Protein 6AVX (pdb70)

InterPro domains:
  IPR003140 Phospholipase/carboxylesterase/thioesterase [PF02230] (3-207)
  IPR029058 Alpha/Beta hydrolase fold [G3DSA:3.40.50.1820] (2-211)
  IPR029058 Alpha/Beta hydrolase fold [SSF53474] (5-211)
  IPR050565 Acyl-protein thioesterase 1-2/Carboxylesterase-like [PTHR10655] (2-213)

Foldseek 3Di:
DEEEEEEAWQDAQVVCVCLVVLLPDPVCPPYHYDRGWADFFQEQQVVGHTGTAQFHDNHWQAAVVGDADPVRLVVSLVVVQVVLVVVVVVPDDQLLYEYEYAASSLLSQVVNLQQHQAAHVAYERELYAPRDDLVCLVRRHPHSQAHEYEYEYECAERRHHPNRSVVVVVSNVVSNHHYHYHYDYPDYRDDDSVNSVVVSVSSVVSVD

B-factor: mean 14.7, std 10.42, range [4.64, 71.21]

Radius of gyration: 15.59 Å; Cα contacts (8 Å, |Δi|>4): 477; chains: 1; bounding box: 41×36×37 Å

GO terms:
  GO:0004623 A2-type glycerophospholipase activity (F, IDA)
  GO:0034338 short-chain carboxylesterase activity (F, IDA)
  GO:0006654 phosphatidic acid biosynthetic process (P, IDA)
  GO:0042742 defense response to bacterium (P, IMP)
  GO:0106435 carboxylesterase activity (F, IDA)
  GO:0010363 regulation of plant-type hypersensitive response (P, IMP)
  GO:0098542 defense response to other organism (P, IMP)

Solvent-accessible surface area: 9025 Å² total; per-residue (Å²): 38,10,0,0,1,0,1,7,56,41,52,28,1,87,66,18,74,81,21,60,75,44,13,145,22,97,99,4,89,117,16,59,44,73,12,24,44,0,80,126,49,82,0,73,29,52,148,37,48,93,43,67,0,12,7,34,3,30,88,82,52,3,94,86,77,21,60,58,50,69,89,28,0,63,122,6,6,152,74,0,29,56,34,0,74,100,33,27,84,120,65,28,80,32,66,48,0,0,0,1,0,32,12,1,0,0,0,0,0,0,0,0,0,0,26,6,80,88,14,0,0,0,0,0,0,0,0,0,13,23,0,7,83,57,83,14,18,93,111,11,35,139,79,0,67,137,0,31,2,0,0,0,0,0,50,86,5,204,97,3,41,38,66,5,0,84,36,0,62,90,24,1,163,116,1,50,9,105,30,63,47,68,39,19,117,53,30,24,57,55,47,18,87,142,0,5,77,65,0,13,51,15,0,68,132,55,58,200

Organism: Arabidopsis thaliana (NCBI:txid3702)

Secondary structure (DSSP, 8-state):
-EEEEE--TT--HHHHGGGGGG---TTTTT-EEE-----EEEEGGGTTEEEE-SS---SSSB-TT----HHHHHHHHHHHHHHHHHHHHTT--GGGEEEEEETHHHHHHHHHHHH-SS--SEEEEES----S-GGGGGGS-TGGGGS-EEEEEETT-TTBTHHHHHTHHHHHHHHT--EEEEEETT--SS--HHHHHHHHHHHHHHH-

Sequence (208 aa):
TFILWLHGLGDSGPANEPIQTQFKSSELSNASSWLFPSAPFNPVTCNNGAVMRSWFDVPELPLKVGSPIDESSSVLEAVKNVHAIIIDQEIAEGTNPENVFIICGLSQGGALTLASVLLYPKTLGGGAVLSGWVPFTSSIISQFPEEEAKKTPILWSHGTDDRMMVLFEAGQAALPFLKEAGVTCEFKAYPGLGHSISNKELKYIESWIKRRLK

Structure (mmCIF, N/CA/C/O backbone):
data_6AVX
#
_entry.id   6AVX
#
_cell.length_a   45.500
_cell.length_b   52.080
_cell.length_c   75.950
_cell.angle_alpha   90.000
_cell.angle_beta   90.000
_cell.angle_gamma   90.000
#
_symmetry.space_group_name_H-M   'P 21 21 21'
#
loop_
_entity.id
_entity.type
_entity.pdbx_description
1 polymer 'Carboxylesterase SOBER1'
2 water water
#
loop_
_atom_site.group_PDB
_atom_site.id
_atom_site.type_symbol
_atom_site.label_atom_id
_atom_site.label_alt_id
_atom_site.label_comp_id
_atom_site.label_asym_id
_atom_site.label_entity_id
_atom_site.label_seq_id
_atom_site.pdbx_PDB_ins_code
_atom_site.Cartn_x
_atom_site.Cartn_y
_atom_site.Cartn_z
_atom_site.occupancy
_atom_site.B_iso_or_equiv
_atom_site.auth_seq_id
_atom_site.auth_comp_id
_atom_site.auth_asym_id
_atom_site.auth_atom_id
_atom_site.pdbx_PDB_model_num
ATOM 1 N N . THR A 1 6 ? 11.886 -1.808 -1.260 1.00 17.29 4 THR A N 1
ATOM 2 C CA . THR A 1 6 ? 10.491 -1.578 -0.857 1.00 12.07 4 THR A CA 1
ATOM 3 C C . THR A 1 6 ? 9.964 -2.789 -0.096 1.00 9.83 4 THR A C 1
ATOM 4 O O . THR A 1 6 ? 10.199 -3.932 -0.491 1.00 10.54 4 THR A O 1
ATOM 14 N N . PHE A 1 7 ? 9.261 -2.555 1.006 1.00 7.33 5 PHE A N 1
ATOM 15 C CA . PHE A 1 7 ? 8.703 -3.609 1.839 1.00 6.57 5 PHE A CA 1
ATOM 16 C C . PHE A 1 7 ? 7.202 -3.392 1.911 1.00 6.96 5 PHE A C 1
ATOM 17 O O . PHE A 1 7 ? 6.750 -2.287 2.241 1.00 7.97 5 PHE A O 1
ATOM 34 N N . ILE A 1 8 ? 6.432 -4.428 1.608 1.00 5.86 6 ILE A N 1
ATOM 35 C CA . ILE A 1 8 ? 4.971 -4.364 1.613 1.00 6.29 6 ILE A CA 1
ATOM 36 C C . ILE A 1 8 ? 4.466 -5.455 2.542 1.00 6.48 6 ILE A C 1
ATOM 37 O O . ILE A 1 8 ? 4.660 -6.652 2.275 1.00 7.26 6 ILE A O 1
ATOM 53 N N . LEU A 1 9 ? 3.822 -5.042 3.628 1.00 6.11 7 LEU A N 1
ATOM 54 C CA . LEU A 1 9 ? 3.208 -5.937 4.590 1.00 5.70 7 LEU A CA 1
ATOM 55 C C . LEU A 1 9 ? 1.722 -5.992 4.275 1.00 5.68 7 LEU A C 1
ATOM 56 O O . LEU A 1 9 ? 1.065 -4.948 4.226 1.00 8.05 7 LEU A O 1
ATOM 72 N N . TRP A 1 10 ? 1.185 -7.186 4.051 1.00 5.35 8 TRP A N 1
ATOM 73 C CA . TRP A 1 10 ? -0.228 -7.379 3.749 1.00 5.65 8 TRP A CA 1
ATOM 74 C C . TRP A 1 10 ? -0.894 -8.139 4.880 1.00 5.69 8 TRP A C 1
ATOM 75 O O . TRP A 1 10 ? -0.439 -9.229 5.231 1.00 6.29 8 TRP A O 1
ATOM 96 N N . LEU A 1 11 ? -1.992 -7.603 5.409 1.00 5.16 9 LEU A N 1
ATOM 97 C CA . LEU A 1 11 ? -2.689 -8.154 6.565 1.00 4.78 9 LEU A CA 1
ATOM 98 C C . LEU A 1 11 ? -4.047 -8.690 6.131 1.00 5.11 9 LEU A C 1
ATOM 99 O O . LEU A 1 11 ? -4.913 -7.926 5.692 1.00 5.73 9 LEU A O 1
ATOM 115 N N . HIS A 1 12 ? -4.231 -10.005 6.267 1.00 5.45 10 HIS A N 1
ATOM 116 C CA . HIS A 1 12 ? -5.442 -10.687 5.842 1.00 5.43 10 HIS A CA 1
ATOM 117 C C . HIS A 1 12 ? -6.632 -10.323 6.734 1.00 5.21 10 HIS A C 1
ATOM 118 O O . HIS A 1 12 ? -6.499 -9.743 7.810 1.00 6.23 10 HIS A O 1
ATOM 132 N N . GLY A 1 13 ? -7.823 -10.721 6.277 1.00 5.82 11 GLY A N 1
ATOM 133 C CA . GLY A 1 13 ? -9.058 -10.513 7.008 1.00 7.26 11 GLY A CA 1
ATOM 134 C C . GLY A 1 13 ? -9.413 -11.653 7.953 1.00 7.03 11 GLY A C 1
ATOM 135 O O . GLY A 1 13 ? -8.712 -12.660 8.079 1.00 6.61 11 GLY A O 1
ATOM 139 N N . LEU A 1 14 ? -10.541 -11.479 8.630 1.00 6.96 12 LEU A N 1
ATOM 140 C CA . LEU A 1 14 ? -10.942 -12.395 9.684 1.00 6.74 12 LEU A CA 1
ATOM 141 C C . LEU A 1 14 ? -11.091 -13.814 9.156 1.00 5.95 12 LEU A C 1
ATOM 142 O O . LEU A 1 14 ? -11.810 -14.057 8.180 1.00 7.47 12 LEU A O 1
ATOM 158 N N . GLY A 1 15 ? -10.435 -14.759 9.822 1.00 5.78 13 GLY A N 1
ATOM 159 C CA . GLY A 1 15 ? -10.505 -16.169 9.505 1.00 6.87 13 GLY A CA 1
ATOM 160 C C . GLY A 1 15 ? -9.514 -16.637 8.466 1.00 6.52 13 GLY A C 1
ATOM 161 O O . GLY A 1 15 ? -9.316 -17.849 8.315 1.00 7.61 13 GLY A O 1
ATOM 165 N N . ASP A 1 16 ? -8.904 -15.719 7.734 1.00 6.13 14 ASP A N 1
ATOM 166 C CA . ASP A 1 16 ? -8.068 -16.043 6.583 1.00 6.82 14 ASP A CA 1
ATOM 167 C C . ASP A 1 16 ? -6.636 -16.280 7.069 1.00 6.48 14 ASP A C 1
ATOM 168 O O . ASP A 1 16 ? -6.382 -16.365 8.270 1.00 8.18 14 ASP A O 1
ATOM 177 N N . SER A 1 17 ? -5.668 -16.359 6.150 1.00 6.78 15 SER A N 1
ATOM 178 C CA . SER A 1 17 ? -4.272 -16.589 6.519 1.00 6.87 15 SER A CA 1
ATOM 179 C C . SER A 1 17 ? -3.368 -15.852 5.542 1.00 6.35 15 SER A C 1
ATOM 180 O O . SER A 1 17 ? -3.795 -15.412 4.467 1.00 7.30 15 SER A O 1
ATOM 188 N N . GLY A 1 18 ? -2.099 -15.737 5.913 1.00 6.24 16 GLY A N 1
ATOM 189 C CA . GLY A 1 18 ? -1.132 -15.094 5.053 1.00 6.49 16 GLY A CA 1
ATOM 190 C C . GLY A 1 18 ? -0.910 -15.852 3.758 1.00 6.09 16 GLY A C 1
ATOM 191 O O . GLY A 1 18 ? -0.993 -15.287 2.666 1.00 6.88 16 GLY A O 1
ATOM 195 N N . PRO A 1 19 ? -0.580 -17.143 3.852 1.00 6.54 17 PRO A N 1
ATOM 196 C CA . PRO A 1 19 ? -0.328 -17.910 2.621 1.00 7.42 17 PRO A CA 1
ATOM 197 C C . PRO A 1 19 ? -1.494 -17.899 1.664 1.00 6.65 17 PRO A C 1
ATOM 198 O O . PRO A 1 19 ? -1.288 -17.896 0.446 1.00 8.33 17 PRO A O 1
ATOM 209 N N . ALA A 1 20 ? -2.733 -17.843 2.167 1.00 7.42 18 ALA A N 1
ATOM 210 C CA . ALA A 1 20 ? -3.885 -17.799 1.275 1.00 8.33 18 ALA A CA 1
ATOM 211 C C . ALA A 1 20 ? -3.894 -16.537 0.436 1.00 8.59 18 ALA A C 1
ATOM 212 O O . ALA A 1 20 ? -4.456 -16.527 -0.662 1.00 10.36 18 ALA A O 1
ATOM 219 N N . ASN A 1 21 ? -3.282 -15.463 0.925 1.00 7.38 19 ASN A N 1
ATOM 220 C CA . ASN A 1 21 ? -3.303 -14.173 0.256 1.00 7.37 19 ASN A CA 1
ATOM 221 C C . ASN A 1 21 ? -2.031 -13.822 -0.488 1.00 7.47 19 ASN A C 1
ATOM 222 O O . ASN A 1 21 ? -2.031 -12.846 -1.244 1.00 8.15 19 ASN A O 1
ATOM 233 N N . GLU A 1 22 ? -0.962 -14.587 -0.304 1.00 7.73 20 GLU A N 1
ATOM 234 C CA . GLU A 1 22 ? 0.282 -14.290 -1.004 1.00 7.51 20 GLU A CA 1
ATOM 235 C C . GLU A 1 22 ? 0.102 -14.066 -2.497 1.00 8.69 20 GLU A C 1
ATOM 236 O O . GLU A 1 22 ? 0.805 -13.198 -3.041 1.00 8.20 20 GLU A O 1
ATOM 248 N N . PRO A 1 23 ? -0.783 -14.769 -3.214 1.00 8.13 21 PRO A N 1
ATOM 249 C CA . PRO A 1 23 ? -0.926 -14.498 -4.654 1.00 8.88 21 PRO A CA 1
ATOM 250 C C . PRO A 1 23 ? -1.370 -13.093 -4.996 1.00 8.97 21 PRO A C 1
ATOM 251 O O . PRO A 1 23 ? -1.251 -12.706 -6.166 1.00 9.82 21 PRO A O 1
ATOM 262 N N . ILE A 1 24 ? -1.864 -12.309 -4.040 1.00 8.56 22 ILE A N 1
ATOM 263 C CA . ILE A 1 24 ? -2.165 -10.909 -4.326 1.00 9.06 22 ILE A CA 1
ATOM 264 C C . ILE A 1 24 ? -0.972 -10.230 -4.976 1.00 8.12 22 ILE A C 1
ATOM 265 O O . ILE A 1 24 ? -1.131 -9.381 -5.859 1.00 9.10 22 ILE A O 1
ATOM 281 N N . GLN A 1 25 ? 0.241 -10.582 -4.551 1.00 8.31 23 GLN A N 1
ATOM 282 C CA . GLN A 1 25 ? 1.426 -9.905 -5.069 1.00 9.77 23 GLN A CA 1
ATOM 283 C C . GLN A 1 25 ? 1.581 -10.098 -6.568 1.00 11.29 23 GLN A C 1
ATOM 284 O O . GLN A 1 25 ? 2.210 -9.259 -7.233 1.00 11.09 23 GLN A O 1
ATOM 298 N N . THR A 1 26 ? 1.033 -11.187 -7.118 1.00 9.74 24 THR A N 1
ATOM 299 C CA . THR A 1 26 ? 1.141 -11.454 -8.548 1.00 13.51 24 THR A CA 1
ATOM 300 C C . THR A 1 26 ? 0.279 -10.525 -9.379 1.00 12.29 24 THR A C 1
ATOM 301 O O . THR A 1 26 ? 0.434 -10.504 -10.600 1.00 13.39 24 THR A O 1
ATOM 312 N N . GLN A 1 27 ? -0.633 -9.768 -8.767 1.00 10.81 25 GLN A N 1
ATOM 313 C CA . GLN A 1 27 ? -1.372 -8.741 -9.490 1.00 11.75 25 GLN A CA 1
ATOM 314 C C . GLN A 1 27 ? -0.602 -7.432 -9.587 1.00 10.10 25 GLN A C 1
ATOM 315 O O . GLN A 1 27 ? -1.029 -6.525 -10.309 1.00 11.46 25 GLN A O 1
ATOM 329 N N . PHE A 1 28 ? 0.516 -7.315 -8.879 1.00 8.58 26 PHE A N 1
ATOM 330 C CA . PHE A 1 28 ? 1.369 -6.132 -8.922 1.00 8.88 26 PHE A CA 1
ATOM 331 C C . PHE A 1 28 ? 2.498 -6.482 -9.883 1.00 9.04 26 PHE A C 1
ATOM 332 O O . PHE A 1 28 ? 3.572 -6.948 -9.492 1.00 11.19 26 PHE A O 1
ATOM 349 N N . LYS A 1 29 ? 2.221 -6.288 -11.172 1.00 8.63 27 LYS A N 1
ATOM 350 C CA . LYS A 1 29 ? 3.057 -6.789 -12.259 1.00 8.95 27 LYS A CA 1
ATOM 351 C C . LYS A 1 29 ? 4.030 -5.757 -12.810 1.00 10.35 27 LYS A C 1
ATOM 352 O O . LYS A 1 29 ? 4.779 -6.072 -13.742 1.00 12.67 27 LYS A O 1
ATOM 371 N N . SER A 1 30 ? 4.061 -4.552 -12.263 1.00 8.89 28 SER A N 1
ATOM 372 C CA . SER A 1 30 ? 4.901 -3.504 -12.822 1.00 9.62 28 SER A CA 1
ATOM 373 C C . SER A 1 30 ? 6.382 -3.773 -12.586 1.00 10.13 28 SER A C 1
ATOM 374 O O . SER A 1 30 ? 6.781 -4.429 -11.624 1.00 10.01 28 SER A O 1
ATOM 382 N N . SER A 1 31 ? 7.212 -3.216 -13.468 1.00 8.87 29 SER A N 1
ATOM 383 C CA . SER A 1 31 ? 8.651 -3.218 -13.223 1.00 9.84 29 SER A CA 1
ATOM 384 C C . SER A 1 31 ? 8.986 -2.550 -11.898 1.00 9.95 29 SER A C 1
ATOM 385 O O . SER A 1 31 ? 9.858 -3.015 -11.158 1.00 10.16 29 SER A O 1
ATOM 393 N N . GLU A 1 32 ? 8.289 -1.460 -11.573 1.00 9.70 30 GLU A N 1
ATOM 394 C CA . GLU A 1 32 ? 8.622 -0.665 -10.400 1.00 11.64 30 GLU A CA 1
ATOM 395 C C . GLU A 1 32 ? 8.428 -1.435 -9.108 1.00 12.09 30 GLU A C 1
ATOM 396 O O . GLU A 1 32 ? 9.145 -1.193 -8.134 1.00 17.03 30 GLU A O 1
ATOM 408 N N . LEU A 1 33 ? 7.455 -2.328 -9.049 1.00 9.99 31 LEU A N 1
ATOM 409 C CA . LEU A 1 33 ? 7.234 -3.100 -7.839 1.00 11.79 31 LEU A CA 1
ATOM 410 C C . LEU A 1 33 ? 7.854 -4.486 -7.904 1.00 9.99 31 LEU A C 1
ATOM 411 O O . LEU A 1 33 ? 7.712 -5.267 -6.960 1.00 9.78 31 LEU A O 1
ATOM 427 N N . SER A 1 34 ? 8.593 -4.795 -8.974 1.00 8.73 32 SER A N 1
ATOM 428 C CA . SER A 1 34 ? 9.053 -6.168 -9.172 1.00 8.64 32 SER A CA 1
ATOM 429 C C . SER A 1 34 ? 10.023 -6.619 -8.088 1.00 8.31 32 SER A C 1
ATOM 430 O O . SER A 1 34 ? 10.092 -7.813 -7.783 1.00 9.78 32 SER A O 1
ATOM 438 N N . ASN A 1 35 ? 10.795 -5.707 -7.523 1.00 7.87 33 ASN A N 1
ATOM 439 C CA . ASN A 1 35 ? 11.780 -6.057 -6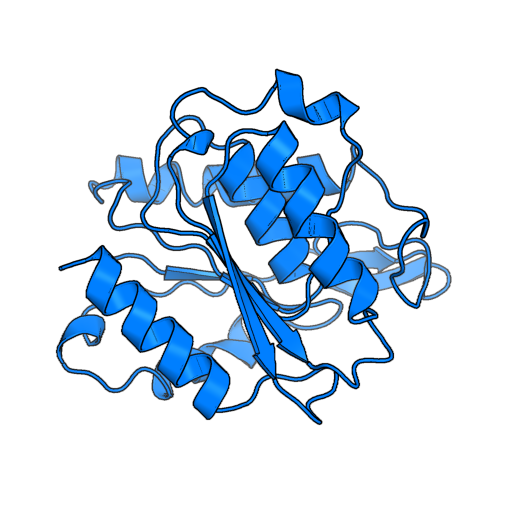.516 1.00 8.99 33 ASN A CA 1
ATOM 440 C C . ASN A 1 35 ? 11.240 -5.926 -5.100 1.00 8.49 33 ASN A C 1
ATOM 441 O O . ASN A 1 35 ? 11.986 -6.140 -4.143 1.00 10.65 33 ASN A O 1
ATOM 452 N N . ALA A 1 36 ? 9.954 -5.632 -4.939 1.00 8.55 34 ALA A N 1
ATOM 453 C CA . ALA A 1 36 ? 9.416 -5.421 -3.604 1.00 7.93 34 ALA A CA 1
ATOM 454 C C . ALA A 1 36 ? 9.517 -6.692 -2.783 1.00 9.04 34 ALA A C 1
ATOM 455 O O . ALA A 1 36 ? 9.333 -7.807 -3.291 1.00 9.95 34 ALA A O 1
ATOM 462 N N . SER A 1 37 ? 9.805 -6.514 -1.504 1.00 8.15 35 SER A N 1
ATOM 463 C CA A SER A 1 37 ? 9.794 -7.595 -0.533 0.49 8.43 35 SER A CA 1
ATOM 464 C CA B SER A 1 37 ? 9.791 -7.597 -0.532 0.51 8.44 35 SER A CA 1
ATOM 465 C C . SER A 1 37 ? 8.428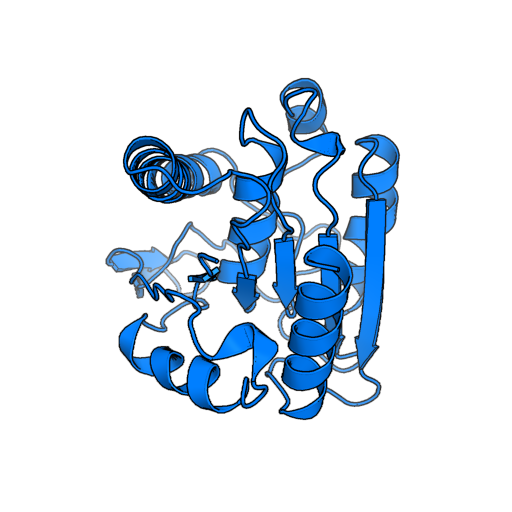 -7.606 0.142 1.00 8.38 35 SER A C 1
ATOM 466 O O . SER A 1 37 ? 8.073 -6.647 0.831 1.00 10.50 35 SER A O 1
ATOM 481 N N . TRP A 1 38 ? 7.668 -8.665 -0.060 1.00 8.03 36 TRP A N 1
ATOM 482 C CA . TRP A 1 38 ? 6.334 -8.787 0.502 1.00 7.23 36 TRP A CA 1
ATOM 483 C C . TRP A 1 38 ? 6.372 -9.666 1.739 1.00 8.02 36 TRP A C 1
ATOM 484 O O . TRP A 1 38 ? 7.177 -10.599 1.836 1.00 10.19 36 TRP A O 1
ATOM 505 N N . LEU A 1 39 ? 5.465 -9.394 2.677 1.00 6.39 37 LEU A N 1
ATOM 506 C CA . LEU A 1 39 ? 5.275 -10.272 3.818 1.00 6.94 37 LEU A CA 1
ATOM 507 C C . LEU A 1 39 ? 3.794 -10.397 4.117 1.00 6.69 37 LEU A C 1
ATOM 508 O O . LEU A 1 39 ? 3.088 -9.393 4.222 1.00 6.74 37 LEU A O 1
ATOM 524 N N . PHE A 1 40 ? 3.334 -11.636 4.220 1.00 5.85 38 PHE A N 1
ATOM 525 C CA . PHE A 1 40 ? 1.937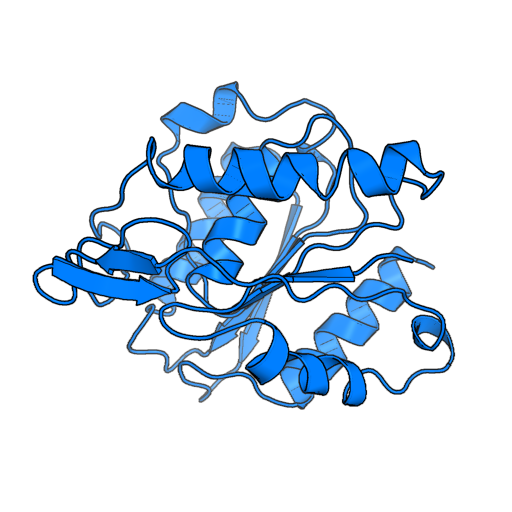 -11.964 4.472 1.00 6.58 38 PHE A CA 1
ATOM 526 C C . PHE A 1 40 ? 1.885 -12.782 5.758 1.00 7.12 38 PHE A C 1
ATOM 527 O O . PHE A 1 40 ? 1.861 -14.020 5.707 1.00 7.56 38 PHE A O 1
ATOM 544 N N . PRO A 1 41 ? 1.866 -12.132 6.922 1.00 6.25 39 PRO A N 1
ATOM 545 C CA . PRO A 1 41 ? 1.804 -12.863 8.197 1.00 6.19 39 PRO A CA 1
ATOM 546 C C . PRO A 1 41 ? 0.430 -13.475 8.401 1.00 6.38 39 PRO A C 1
ATOM 547 O O . PRO A 1 41 ? -0.537 -13.149 7.702 1.00 6.94 39 PRO A O 1
ATOM 558 N N . SER A 1 42 ? 0.325 -14.354 9.407 1.00 5.69 40 SER A N 1
ATOM 559 C CA . SER A 1 42 ? -0.940 -14.982 9.761 1.00 6.26 40 SER A CA 1
ATOM 560 C C . SER A 1 42 ? -1.298 -14.646 11.199 1.00 6.38 40 SER A C 1
ATOM 561 O O . SER A 1 42 ? -0.461 -14.779 12.101 1.00 6.69 40 SER A O 1
ATOM 569 N N . ALA A 1 43 ? -2.533 -14.231 11.411 1.00 5.68 41 ALA A N 1
ATOM 570 C CA . ALA A 1 43 ? -2.986 -13.885 12.739 1.00 5.78 41 ALA A CA 1
ATOM 571 C C . ALA A 1 43 ? -3.044 -15.136 13.620 1.00 6.04 41 ALA A C 1
ATOM 572 O O . ALA A 1 43 ? -3.250 -16.248 13.130 1.00 6.11 41 ALA A O 1
ATOM 579 N N . PRO A 1 44 ? -2.932 -14.976 14.932 1.00 5.81 42 PRO A N 1
ATOM 580 C CA . PRO A 1 44 ? -3.113 -16.112 15.837 1.00 4.75 42 PRO A CA 1
ATOM 581 C C . PRO A 1 44 ? -4.540 -16.605 15.829 1.00 5.43 42 PRO A C 1
ATOM 582 O O . PRO A 1 44 ? -5.479 -15.904 15.437 1.00 6.12 42 PRO A O 1
ATOM 593 N N . PHE A 1 45 ? -4.699 -17.838 16.310 1.00 6.29 43 PHE A N 1
ATOM 594 C CA . PHE A 1 45 ? -6.014 -18.418 16.569 1.00 6.67 43 PHE A CA 1
ATOM 595 C C . PHE A 1 45 ? -6.573 -17.833 17.860 1.00 6.78 43 PHE A C 1
ATOM 596 O O . PHE A 1 45 ? -6.078 -18.122 18.958 1.00 8.85 43 PHE A O 1
ATOM 613 N N . ASN A 1 46 ? -7.630 -17.037 17.745 1.00 5.88 44 ASN A N 1
ATOM 614 C CA . ASN A 1 46 ? -8.267 -16.387 18.876 1.00 7.45 44 ASN A CA 1
ATOM 615 C C . ASN A 1 46 ? -9.763 -16.657 18.823 1.00 7.89 44 ASN A C 1
ATOM 616 O O . ASN A 1 46 ? -10.330 -16.834 17.733 1.00 7.62 44 ASN A O 1
ATOM 627 N N . PRO A 1 47 ? -10.445 -16.667 19.970 1.00 7.12 45 PRO A N 1
ATOM 628 C CA . PRO A 1 47 ? -11.912 -16.666 19.938 1.00 7.77 45 PRO A CA 1
ATOM 629 C C . PRO A 1 47 ? -12.425 -15.356 19.362 1.00 8.16 45 PRO A C 1
ATOM 630 O O . PRO A 1 47 ? -11.823 -14.289 19.524 1.00 9.42 45 PRO A O 1
ATOM 641 N N . VAL A 1 48 ? -13.543 -15.440 18.651 1.00 7.93 46 VAL A N 1
ATOM 642 C CA . VAL A 1 48 ? -14.120 -14.276 17.985 1.00 7.04 46 VAL A CA 1
ATOM 643 C C . VAL A 1 48 ? -15.574 -14.117 18.420 1.00 8.44 46 VAL A C 1
ATOM 644 O O . VAL A 1 48 ? -16.413 -14.996 18.166 1.00 8.89 46 VAL A O 1
ATOM 657 N N . THR A 1 49 ? -15.870 -12.980 19.046 1.00 9.60 47 THR A N 1
ATOM 658 C CA . THR A 1 49 ? -17.180 -12.761 19.647 1.00 9.70 47 THR A CA 1
ATOM 659 C C . THR A 1 49 ? -18.307 -12.785 18.615 1.00 10.78 47 THR A C 1
ATOM 660 O O . THR A 1 49 ? -19.372 -13.361 18.866 1.00 11.82 47 THR A O 1
ATOM 671 N N . CYS A 1 50 ? -18.106 -12.192 17.440 1.00 10.16 48 CYS A N 1
ATOM 672 C CA . CYS A 1 50 ? -19.188 -12.179 16.459 1.00 10.49 48 CYS A CA 1
ATOM 673 C C . CYS A 1 50 ? -19.490 -13.578 15.944 1.00 12.11 48 CYS A C 1
ATOM 674 O O . CYS A 1 50 ? -20.562 -13.793 15.360 1.00 13.05 48 CYS A O 1
ATOM 682 N N . ASN A 1 51 ? -18.580 -14.531 16.144 1.00 9.90 49 ASN A N 1
ATOM 683 C CA . ASN A 1 51 ? -18.777 -15.924 15.776 1.00 9.83 49 ASN A CA 1
ATOM 684 C C . ASN A 1 51 ? -19.008 -16.786 17.011 1.00 10.29 49 ASN A C 1
ATOM 685 O O . ASN A 1 51 ? -18.640 -17.965 17.048 1.00 11.77 49 ASN A O 1
ATOM 696 N N . ASN A 1 52 ? -19.601 -16.183 18.038 1.00 11.17 50 ASN A N 1
ATOM 697 C CA . ASN A 1 52 ? -20.013 -16.885 19.252 1.00 13.73 50 ASN A CA 1
ATOM 698 C C . ASN A 1 52 ? -18.843 -17.552 19.952 1.00 13.82 50 ASN A C 1
ATOM 699 O O . ASN A 1 52 ? -18.988 -18.611 20.568 1.00 14.25 50 ASN A O 1
ATOM 710 N N . GLY A 1 53 ? -17.681 -16.911 19.899 1.00 11.95 51 GLY A N 1
ATOM 711 C CA . GLY A 1 53 ? -16.521 -17.416 20.583 1.00 11.54 51 GLY A CA 1
ATOM 712 C C . GLY A 1 53 ? -15.769 -18.487 19.843 1.00 10.03 51 GLY A C 1
ATOM 713 O O . GLY A 1 53 ? -14.782 -19.000 20.382 1.00 11.62 51 GLY A O 1
ATOM 717 N N . ALA A 1 54 ? -16.177 -18.835 18.626 1.00 10.00 52 ALA A N 1
ATOM 718 C CA . ALA A 1 54 ? -15.432 -19.807 17.845 1.00 10.32 52 ALA A CA 1
ATOM 719 C C . ALA A 1 54 ? -14.023 -19.297 17.564 1.00 9.24 52 ALA A C 1
ATOM 720 O O . ALA A 1 54 ? -13.807 -18.102 17.332 1.00 9.14 52 ALA A O 1
ATOM 727 N N . VAL A 1 55 ? -13.076 -20.217 17.577 1.00 7.87 53 VAL A N 1
ATOM 728 C CA . VAL A 1 55 ? -11.673 -19.887 17.396 1.00 7.82 53 VAL A CA 1
ATOM 729 C C . VAL A 1 55 ? -11.320 -19.941 15.916 1.00 7.72 53 VAL A C 1
ATOM 730 O O . VAL A 1 55 ? -11.690 -20.876 15.196 1.00 8.30 53 VAL A O 1
ATOM 743 N N . MET A 1 56 ? -10.581 -18.937 15.459 1.00 7.32 54 MET A N 1
ATOM 744 C CA . MET A 1 56 ? -10.140 -18.842 14.075 1.00 7.02 54 MET A CA 1
ATOM 745 C C . MET A 1 56 ? -9.010 -17.830 14.042 1.00 5.97 54 MET A C 1
ATOM 746 O O . MET A 1 56 ? -8.786 -17.106 15.010 1.00 6.86 54 MET A O 1
ATOM 760 N N . ARG A 1 57 ? -8.306 -17.765 12.926 1.00 6.23 55 ARG A N 1
ATOM 761 C CA . ARG A 1 57 ? -7.281 -16.739 12.810 1.00 5.34 55 ARG A CA 1
ATOM 762 C C . ARG A 1 57 ? -7.964 -15.383 12.835 1.00 7.02 55 ARG A C 1
ATOM 763 O O . ARG A 1 57 ? -8.908 -15.132 12.074 1.00 6.94 55 ARG A O 1
ATOM 784 N N . SER A 1 58 ? -7.511 -14.505 13.717 1.00 5.38 56 SER A N 1
ATOM 785 C CA . SER A 1 58 ? -8.161 -13.217 13.916 1.00 5.82 56 SER A CA 1
ATOM 786 C C . SER A 1 58 ? -7.158 -12.258 14.531 1.00 5.90 56 SER A C 1
ATOM 787 O O . SER A 1 58 ? -6.553 -12.563 15.562 1.00 5.74 56 SER A O 1
ATOM 795 N N . TRP A 1 59 ? -6.988 -11.087 13.911 1.00 5.41 57 TRP A N 1
ATOM 796 C CA . TRP A 1 59 ? -6.035 -10.121 14.441 1.00 5.54 57 TRP A CA 1
ATOM 797 C C . TRP A 1 59 ? -6.455 -9.565 15.793 1.00 5.14 57 TRP A C 1
ATOM 798 O O . TRP A 1 59 ? -5.602 -9.263 16.627 1.00 5.54 57 TRP A O 1
ATOM 819 N N . PHE A 1 60 ? -7.750 -9.329 15.998 1.00 5.60 58 PHE A N 1
ATOM 820 C CA . PHE A 1 60 ? -8.275 -8.715 17.213 1.00 5.41 58 PHE A CA 1
ATOM 821 C C . PHE A 1 60 ? -9.767 -9.038 17.252 1.00 5.65 58 PHE A C 1
ATOM 822 O O . PHE A 1 60 ? -10.365 -9.358 16.233 1.00 6.36 58 PHE A O 1
ATOM 839 N N . ASP A 1 61 ? -10.374 -8.954 18.426 1.00 6.77 59 ASP A N 1
ATOM 840 C CA . ASP A 1 61 ? -11.750 -9.406 18.532 1.00 6.62 59 ASP A CA 1
ATOM 841 C C . ASP A 1 61 ? -12.676 -8.440 17.817 1.00 7.78 59 ASP A C 1
ATOM 842 O O . ASP A 1 61 ? -12.479 -7.223 17.846 1.00 8.52 59 ASP A O 1
ATOM 851 N N . VAL A 1 62 ? -13.708 -9.005 17.200 1.00 8.88 60 VAL A N 1
ATOM 852 C CA . VAL A 1 62 ? -14.730 -8.289 16.442 1.00 11.25 60 VAL A CA 1
ATOM 853 C C . VAL A 1 62 ? -16.055 -8.599 17.133 1.00 11.03 60 VAL A C 1
ATOM 854 O O . VAL A 1 62 ? -16.530 -9.742 17.067 1.00 10.95 60 VAL A O 1
ATOM 867 N N . PRO A 1 63 ? -16.659 -7.646 17.842 1.00 11.80 61 PRO A N 1
ATOM 868 C CA . PRO A 1 63 ? -17.871 -7.976 18.610 1.00 15.08 61 PRO A CA 1
ATOM 869 C C . PRO A 1 63 ? -19.092 -8.265 17.762 1.00 14.08 61 PRO A C 1
ATOM 870 O O . PRO A 1 63 ? -19.911 -9.103 18.154 1.00 16.88 61 PRO A O 1
ATOM 881 N N . GLU A 1 64 ? -19.236 -7.614 16.614 1.00 13.94 62 GLU A N 1
ATOM 882 C CA . GLU A 1 64 ? -20.519 -7.573 15.938 1.00 23.91 62 GLU A CA 1
ATOM 883 C C . GLU A 1 64 ? -20.312 -7.412 14.450 1.00 24.79 62 GLU A C 1
ATOM 884 O O . GLU A 1 64 ? -19.356 -6.774 13.994 1.00 22.90 62 GLU A O 1
ATOM 896 N N . LEU A 1 65 ? -21.253 -7.965 13.704 1.00 24.43 63 LEU A N 1
ATOM 897 C CA . LEU A 1 65 ? -21.357 -7.675 12.298 1.00 28.37 63 LEU A CA 1
ATOM 898 C C . LEU A 1 65 ? -22.792 -7.207 12.027 1.00 34.08 63 LEU A C 1
ATOM 899 O O . LEU A 1 65 ? -23.738 -7.631 12.708 1.00 24.40 63 LEU A O 1
ATOM 915 N N . PRO A 1 66 ? -22.963 -6.316 11.045 1.00 21.55 64 PRO A N 1
ATOM 916 C CA . PRO A 1 66 ? -21.873 -5.797 10.215 1.00 13.36 64 PRO A CA 1
ATOM 917 C C . PRO A 1 66 ? -21.168 -4.667 10.913 1.00 18.58 64 PRO A C 1
ATOM 918 O O . PRO A 1 66 ? -21.679 -4.127 11.900 1.00 16.56 64 PRO A O 1
ATOM 929 N N . LEU A 1 67 ? -20.000 -4.298 10.426 1.00 14.14 65 LEU A N 1
ATOM 930 C CA . LEU A 1 67 ? -19.350 -3.104 10.931 1.00 15.10 65 LEU A CA 1
ATOM 931 C C . LEU A 1 67 ? -20.074 -1.914 10.326 1.00 20.00 65 LEU A C 1
ATOM 932 O O . LEU A 1 67 ? -20.374 -1.892 9.127 1.00 14.25 65 LEU A O 1
ATOM 948 N N . LYS A 1 68 ? -20.404 -0.955 11.177 1.00 21.95 66 LYS A N 1
ATOM 949 C CA . LYS A 1 68 ? -21.197 0.194 10.795 1.00 22.54 66 LYS A CA 1
ATOM 950 C C . LYS A 1 68 ? -20.679 1.372 11.584 1.00 17.78 66 LYS A C 1
ATOM 951 O O . LYS A 1 68 ? -19.798 1.242 12.440 1.00 23.83 66 LYS A O 1
ATOM 970 N N . VAL A 1 69 ? -21.206 2.545 11.253 1.00 21.58 67 VAL A N 1
ATOM 971 C CA . VAL A 1 69 ? -21.017 3.677 12.137 1.00 24.27 67 VAL A CA 1
ATOM 972 C C . VAL A 1 69 ? -21.741 3.345 13.431 1.00 28.38 67 VAL A C 1
ATOM 973 O O . VAL A 1 69 ? -22.937 3.028 13.426 1.00 29.26 67 VAL A O 1
ATOM 986 N N . GLY A 1 70 ? -21.007 3.352 14.533 1.00 27.35 68 GLY A N 1
ATOM 987 C CA . GLY A 1 70 ? -21.574 3.052 15.830 1.00 31.17 68 GLY A CA 1
ATOM 988 C C . GLY A 1 70 ? -21.535 1.596 16.225 1.00 47.40 68 GLY A C 1
ATOM 989 O O . GLY A 1 70 ? -22.100 1.239 17.267 1.00 42.45 68 GLY A O 1
ATOM 993 N N . SER A 1 71 ? -20.897 0.741 15.433 1.00 38.13 69 SER A N 1
ATOM 994 C CA . SER A 1 71 ? -20.772 -0.656 15.812 1.00 35.87 69 SER A CA 1
ATOM 995 C C . SER A 1 71 ? -19.735 -0.790 16.928 1.00 34.59 69 SER A C 1
ATOM 996 O O . SER A 1 71 ? -18.739 -0.060 16.941 1.00 29.35 69 SER A O 1
ATOM 1004 N N . PRO A 1 72 ? -19.945 -1.695 17.885 1.00 39.27 70 PRO A N 1
ATOM 1005 C CA . PRO A 1 72 ? -18.963 -1.863 18.964 1.00 39.81 70 PRO A CA 1
ATOM 1006 C C . PRO A 1 72 ? -17.648 -2.464 18.476 1.00 38.46 70 PRO A C 1
ATOM 1007 O O . PRO A 1 72 ? -17.613 -3.297 17.567 1.00 45.78 70 PRO A O 1
ATOM 1018 N N . ILE A 1 73 ? -16.560 -2.026 19.116 1.00 25.08 71 ILE A N 1
ATOM 1019 C CA . ILE A 1 73 ? -15.184 -2.431 18.806 1.00 42.71 71 ILE A CA 1
ATOM 1020 C C . ILE A 1 73 ? -14.440 -2.734 20.114 1.00 44.27 71 ILE A C 1
ATOM 1021 O O . ILE A 1 73 ? -15.086 -2.972 21.139 1.00 56.89 71 ILE A O 1
ATOM 1037 N N . ASP A 1 74 ? -13.090 -2.738 20.114 1.00 43.56 72 ASP A N 1
ATOM 1038 C CA . ASP A 1 74 ? -12.340 -3.287 21.260 1.00 28.93 72 ASP A CA 1
ATOM 1039 C C . ASP A 1 74 ? -10.857 -2.883 21.181 1.00 48.54 72 ASP A C 1
ATOM 1040 O O . ASP A 1 74 ? -10.084 -3.538 20.478 1.00 26.52 72 ASP A O 1
ATOM 1049 N N . GLU A 1 75 ? -10.451 -1.883 21.994 1.00 32.29 73 GLU A N 1
ATOM 1050 C CA . GLU A 1 75 ? -9.156 -1.196 21.821 1.00 20.94 73 GLU A CA 1
ATOM 1051 C C . GLU A 1 75 ? -7.953 -2.000 22.329 1.00 23.22 73 GLU A C 1
ATOM 1052 O O . GLU A 1 75 ? -6.903 -2.034 21.673 1.00 17.64 73 GLU A O 1
ATOM 1064 N N . SER A 1 76 ? -8.039 -2.592 23.522 1.00 13.79 74 SER A N 1
ATOM 1065 C CA A SER A 1 76 ? -6.924 -3.393 24.012 0.39 18.31 74 SER A CA 1
ATOM 1066 C CA B SER A 1 76 ? -6.925 -3.395 24.013 0.61 17.58 74 SER A CA 1
ATOM 1067 C C . SER A 1 76 ? -6.601 -4.517 23.035 1.00 12.11 74 SER A C 1
ATOM 1068 O O . SER A 1 76 ? -5.427 -4.883 22.854 1.00 14.82 74 SER A O 1
ATOM 1083 N N . SER A 1 77 ? -7.641 -5.092 22.416 1.00 14.12 75 SER A N 1
ATOM 1084 C CA . SER A 1 77 ? -7.434 -6.164 21.453 1.00 8.34 75 SER A CA 1
ATOM 1085 C C . SER A 1 77 ? -6.736 -5.640 20.201 1.00 7.50 75 SER A C 1
ATOM 1086 O O . SER A 1 77 ? -5.752 -6.218 19.763 1.00 8.44 75 SER A O 1
ATOM 1094 N N . VAL A 1 78 ? -7.196 -4.516 19.655 1.00 8.92 76 VAL A N 1
ATOM 1095 C CA . VAL A 1 78 ? -6.511 -3.894 18.523 1.00 8.96 76 VAL A CA 1
ATOM 1096 C C . VAL A 1 78 ? -5.056 -3.582 18.872 1.00 10.13 76 VAL A C 1
ATOM 1097 O O . VAL A 1 78 ? -4.165 -3.784 18.058 1.00 8.66 76 VAL A O 1
ATOM 1110 N N . LEU A 1 79 ? -4.777 -3.119 20.095 1.00 10.32 77 LEU A N 1
ATOM 1111 C CA . LEU A 1 79 ? -3.394 -2.752 20.443 1.00 10.84 77 LEU A CA 1
ATOM 1112 C C . LEU A 1 79 ? -2.453 -3.956 20.561 1.00 14.47 77 LEU A C 1
ATOM 1113 O O . LEU A 1 79 ? -1.257 -3.845 20.251 1.00 11.32 77 LEU A O 1
ATOM 1129 N N . GLU A 1 80 ? -2.940 -5.098 21.057 1.00 10.96 78 GLU A N 1
ATOM 1130 C CA . GLU A 1 80 ? -2.142 -6.317 20.998 1.00 12.57 78 GLU A CA 1
ATOM 1131 C C . GLU A 1 80 ? -1.708 -6.591 19.570 1.00 12.07 78 GLU A C 1
ATOM 1132 O O . GLU A 1 80 ? -0.549 -6.936 19.304 1.00 12.18 78 GLU A O 1
ATOM 1144 N N . ALA A 1 81 ? -2.640 -6.451 18.629 1.00 9.66 79 ALA A N 1
ATOM 1145 C CA . ALA A 1 81 ? -2.302 -6.708 17.250 1.00 10.22 79 ALA A CA 1
ATOM 1146 C C . ALA A 1 81 ? -1.331 -5.662 16.745 1.00 7.03 79 ALA A C 1
ATOM 1147 O O . ALA A 1 81 ? -0.397 -6.005 16.036 1.00 8.81 79 ALA A O 1
ATOM 1154 N N . VAL A 1 82 ? -1.529 -4.388 17.123 1.00 7.21 80 VAL A N 1
ATOM 1155 C CA . VAL A 1 82 ? -0.613 -3.329 16.696 1.00 6.76 80 VAL A CA 1
ATOM 1156 C C . VAL A 1 82 ? 0.794 -3.626 17.180 1.00 6.55 80 VAL A C 1
ATOM 1157 O O . VAL A 1 82 ? 1.765 -3.409 16.458 1.00 7.09 80 VAL A O 1
ATOM 1170 N N . LYS A 1 83 ? 0.929 -4.126 18.410 1.00 6.80 81 LYS A N 1
ATOM 1171 C CA .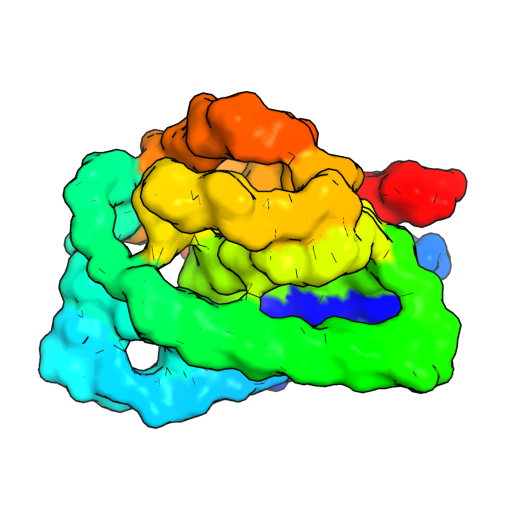 LYS A 1 83 ? 2.251 -4.428 18.947 1.00 8.20 81 LYS A CA 1
ATOM 1172 C C . LYS A 1 83 ? 2.993 -5.394 18.039 1.00 7.73 81 LYS A C 1
ATOM 1173 O O . LYS A 1 83 ? 4.184 -5.214 17.760 1.00 8.55 81 LYS A O 1
ATOM 1192 N N . ASN A 1 84 ? 2.308 -6.425 17.563 1.00 7.58 82 ASN A N 1
ATOM 1193 C CA . ASN A 1 84 ? 2.967 -7.386 16.694 1.00 9.09 82 ASN A CA 1
ATOM 1194 C C . ASN A 1 84 ? 3.304 -6.790 15.335 1.00 7.76 82 ASN A C 1
ATOM 1195 O O . ASN A 1 84 ? 4.392 -7.035 14.806 1.00 8.89 82 ASN A O 1
ATOM 1206 N N . VAL A 1 85 ? 2.379 -6.029 14.732 1.00 6.79 83 VAL A N 1
ATOM 1207 C CA . VAL A 1 85 ? 2.695 -5.374 13.462 1.00 6.92 83 VAL A CA 1
ATOM 1208 C C . VAL A 1 85 ? 3.900 -4.464 13.626 1.00 5.81 83 VAL A C 1
ATOM 1209 O O . VAL A 1 85 ? 4.810 -4.456 12.794 1.00 6.76 83 VAL A O 1
ATOM 1222 N N . HIS A 1 86 ? 3.941 -3.709 14.718 1.00 6.26 84 HIS A N 1
ATOM 1223 C CA . HIS A 1 86 ? 5.066 -2.813 14.950 1.00 6.73 84 HIS A CA 1
ATOM 1224 C C . HIS A 1 86 ? 6.372 -3.574 15.109 1.00 7.04 84 HIS A C 1
ATOM 1225 O O . HIS A 1 86 ? 7.421 -3.080 14.699 1.00 7.78 84 HIS A O 1
ATOM 1239 N N . ALA A 1 87 ? 6.346 -4.757 15.732 1.00 7.92 85 ALA A N 1
ATOM 1240 C CA . ALA A 1 87 ? 7.566 -5.558 15.827 1.00 8.35 85 ALA A CA 1
ATOM 1241 C C . ALA A 1 87 ? 8.086 -5.910 14.440 1.00 7.89 85 ALA A C 1
ATOM 1242 O O . ALA A 1 87 ? 9.299 -5.863 14.187 1.00 8.65 85 ALA A O 1
ATOM 1249 N N . ILE A 1 88 ? 7.182 -6.250 13.519 1.00 7.15 86 ILE A N 1
ATOM 1250 C CA . ILE A 1 88 ? 7.584 -6.582 12.154 1.00 7.52 86 ILE A CA 1
ATOM 1251 C C . ILE A 1 88 ? 8.203 -5.366 11.481 1.00 7.77 86 ILE A C 1
ATOM 1252 O O . IL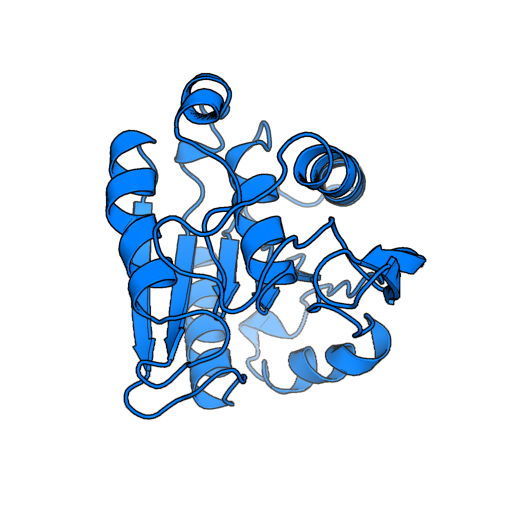E A 1 88 ? 9.261 -5.450 10.841 1.00 8.60 86 ILE A O 1
ATOM 1268 N N . ILE A 1 89 ? 7.538 -4.216 11.588 1.00 6.71 87 ILE A N 1
ATOM 1269 C CA A ILE A 1 89 ? 8.042 -3.001 10.954 0.62 8.08 87 ILE A CA 1
ATOM 1270 C CA B ILE A 1 89 ? 8.051 -3.008 10.950 0.38 8.12 87 ILE A CA 1
ATOM 1271 C C . ILE A 1 89 ? 9.379 -2.610 11.567 1.00 7.37 87 ILE A C 1
ATOM 1272 O O . ILE A 1 89 ? 10.323 -2.242 10.852 1.00 8.89 87 ILE A O 1
ATOM 1303 N N . ASP A 1 90 ? 9.464 -2.646 12.901 1.00 8.37 88 ASP A N 1
ATOM 1304 C CA . ASP A 1 90 ? 10.709 -2.321 13.597 1.00 8.32 88 ASP A CA 1
ATOM 1305 C C . ASP A 1 90 ? 11.865 -3.147 13.053 1.00 9.56 88 ASP A C 1
ATOM 1306 O O . ASP A 1 90 ? 12.968 -2.629 12.828 1.00 10.17 88 ASP A O 1
ATOM 1315 N N . GLN A 1 91 ? 11.647 -4.443 12.883 1.00 9.42 89 GLN A N 1
ATOM 1316 C CA . GLN A 1 91 ? 12.734 -5.314 12.442 1.00 9.72 89 GLN A CA 1
ATOM 1317 C C . GLN A 1 91 ? 13.147 -5.002 11.007 1.00 10.24 89 GLN A C 1
ATOM 1318 O O . GLN A 1 91 ? 14.346 -4.981 10.688 1.00 12.26 89 GLN A O 1
ATOM 1332 N N . GLU A 1 92 ? 12.180 -4.751 10.124 1.00 9.13 90 GLU A N 1
ATOM 1333 C CA . GLU A 1 92 ? 12.511 -4.410 8.748 1.00 10.52 90 GLU A CA 1
ATOM 1334 C C . GLU A 1 92 ? 13.329 -3.124 8.689 1.00 10.69 90 GLU A C 1
ATOM 1335 O O . GLU A 1 92 ? 14.322 -3.046 7.952 1.00 11.93 90 GLU A O 1
ATOM 1347 N N . ILE A 1 93 ? 12.939 -2.105 9.462 1.00 9.94 91 ILE A N 1
ATOM 1348 C CA . ILE A 1 93 ? 13.694 -0.857 9.493 1.00 11.66 91 ILE A CA 1
ATOM 1349 C C . ILE A 1 93 ? 15.067 -1.078 10.131 1.00 13.37 91 ILE A C 1
ATOM 1350 O O . ILE A 1 93 ? 16.077 -0.536 9.660 1.00 15.57 91 ILE A O 1
ATOM 1366 N N . ALA A 1 94 ? 15.136 -1.911 11.170 1.00 12.23 92 ALA A N 1
ATOM 1367 C CA . ALA A 1 94 ? 16.421 -2.216 11.806 1.00 14.37 92 ALA A CA 1
ATOM 1368 C C . ALA A 1 94 ? 17.365 -2.939 10.853 1.00 18.46 92 ALA A C 1
ATOM 1369 O O . ALA A 1 94 ? 18.589 -2.844 11.003 1.00 21.08 92 ALA A O 1
ATOM 1376 N N . GLU A 1 95 ? 16.829 -3.675 9.888 1.00 13.47 93 GLU A N 1
ATOM 1377 C CA . GLU A 1 95 ? 17.649 -4.353 8.893 1.00 14.29 93 GLU A CA 1
ATOM 1378 C C . GLU A 1 95 ? 18.038 -3.436 7.744 1.00 12.24 93 GLU A C 1
ATOM 1379 O O . GLU A 1 95 ? 18.746 -3.873 6.831 1.00 13.45 93 GLU A O 1
ATOM 1391 N N . GLY A 1 96 ? 17.613 -2.180 7.774 1.00 12.62 94 GLY A N 1
ATOM 1392 C CA . GLY A 1 96 ? 18.094 -1.182 6.837 1.00 14.31 94 GLY A CA 1
ATOM 1393 C C . GLY A 1 96 ? 17.084 -0.628 5.866 1.00 14.48 94 GLY A C 1
ATOM 1394 O O . GLY A 1 96 ? 17.448 0.235 5.055 1.00 14.45 94 GLY A O 1
ATOM 1398 N N . THR A 1 97 ? 15.820 -1.039 5.891 1.00 11.80 95 THR A N 1
ATOM 1399 C CA . THR A 1 97 ? 14.848 -0.471 4.972 1.00 11.76 95 THR A CA 1
ATOM 1400 C C . THR A 1 97 ? 14.471 0.940 5.408 1.00 9.78 95 THR A C 1
ATOM 1401 O O . THR A 1 97 ? 14.239 1.197 6.588 1.00 12.49 95 THR A O 1
ATOM 1412 N N . ASN A 1 98 ? 14.404 1.840 4.450 1.00 11.31 96 ASN A N 1
ATOM 1413 C CA . ASN A 1 98 ? 13.973 3.211 4.733 1.00 12.73 96 ASN A CA 1
ATOM 1414 C C . ASN A 1 98 ? 12.506 3.191 5.148 1.00 11.82 96 ASN A C 1
ATOM 1415 O O . ASN A 1 98 ? 11.681 2.581 4.454 1.00 9.85 96 ASN A O 1
ATOM 1426 N N . PRO A 1 99 ? 12.136 3.833 6.259 1.00 10.05 97 PRO A N 1
ATOM 1427 C CA . PRO A 1 99 ? 10.719 3.800 6.672 1.00 9.47 97 PRO A CA 1
ATOM 1428 C C . PRO A 1 99 ? 9.761 4.252 5.586 1.00 8.67 97 PRO A C 1
ATOM 1429 O O . PRO A 1 99 ? 8.656 3.707 5.489 1.00 9.20 97 PRO A O 1
ATOM 1440 N N . GLU A 1 100 ? 10.143 5.223 4.770 1.00 9.55 98 GLU A N 1
ATOM 1441 C CA . GLU A 1 100 ? 9.278 5.703 3.706 1.00 10.78 98 GLU A CA 1
ATOM 1442 C C . GLU A 1 100 ? 9.139 4.713 2.554 1.00 8.77 98 GLU A C 1
ATOM 1443 O O . GLU A 1 100 ? 8.356 4.963 1.637 1.00 10.18 98 GLU A O 1
ATOM 1455 N N . ASN A 1 101 ? 9.876 3.610 2.573 1.00 8.30 99 ASN A N 1
ATOM 1456 C CA . ASN A 1 101 ? 9.710 2.536 1.601 1.00 9.78 99 ASN A CA 1
ATOM 1457 C C . ASN A 1 101 ? 8.900 1.374 2.161 1.00 7.39 99 ASN A C 1
ATOM 1458 O O . ASN A 1 101 ? 8.849 0.305 1.527 1.00 8.51 99 ASN A O 1
ATOM 1469 N N . VAL A 1 102 ? 8.266 1.562 3.316 1.00 7.17 100 VAL A N 1
ATOM 1470 C CA . VAL A 1 102 ? 7.430 0.553 3.957 1.00 6.94 100 VAL A CA 1
ATOM 1471 C C . VAL A 1 102 ? 5.984 0.900 3.673 1.00 6.71 100 VAL A C 1
ATOM 1472 O O . VAL A 1 102 ? 5.543 2.023 3.951 1.00 7.12 100 VAL A O 1
ATOM 1485 N N . PHE A 1 103 ? 5.231 -0.064 3.165 1.00 6.30 101 PHE A N 1
ATOM 1486 C CA . PHE A 1 103 ? 3.804 0.084 2.917 1.00 6.62 101 PHE A CA 1
ATOM 1487 C C . PHE A 1 103 ? 3.064 -1.005 3.671 1.00 6.06 101 PHE A C 1
ATOM 1488 O O . PHE A 1 103 ? 3.475 -2.17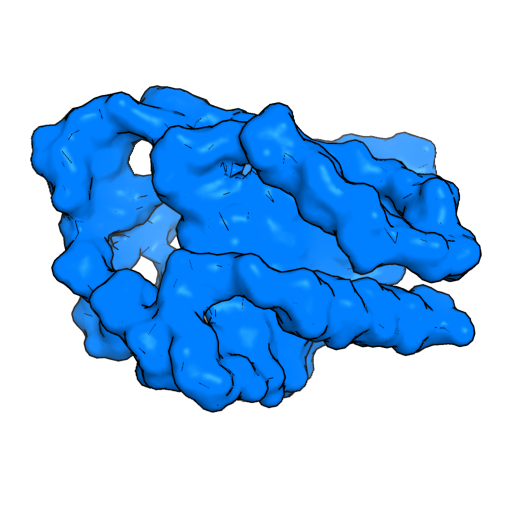3 3.624 1.00 7.71 101 PHE A O 1
ATOM 1505 N N . ILE A 1 104 ? 2.005 -0.631 4.380 1.00 5.15 102 ILE A N 1
ATOM 1506 C CA A ILE A 1 104 ? 1.164 -1.586 5.084 0.39 5.83 102 ILE A CA 1
ATOM 1507 C CA B ILE A 1 104 ? 1.159 -1.564 5.114 0.61 5.60 102 ILE A CA 1
ATOM 1508 C C . ILE A 1 104 ? -0.195 -1.575 4.421 1.00 5.33 102 ILE A C 1
ATOM 1509 O O . ILE A 1 104 ? -0.766 -0.515 4.173 1.00 6.11 102 ILE A O 1
ATOM 1540 N N . CYS A 1 105 ? -0.715 -2.761 4.128 1.00 5.79 103 CYS A N 1
ATOM 1541 C CA . CYS A 1 105 ? -1.984 -2.899 3.431 1.00 5.63 103 CYS A CA 1
ATOM 1542 C C . CYS A 1 105 ? -2.786 -3.999 4.088 1.00 5.58 103 CYS A C 1
ATOM 1543 O O . CYS A 1 105 ? -2.222 -4.912 4.690 1.00 5.60 103 CYS A O 1
ATOM 1551 N N . GLY A 1 106 ? -4.098 -3.960 3.926 1.00 4.97 104 GLY A N 1
ATOM 1552 C CA . GLY A 1 106 ? -4.882 -5.070 4.433 1.00 5.52 104 GLY A CA 1
ATOM 1553 C C . GLY A 1 106 ? -6.350 -4.964 4.092 1.00 5.28 104 GLY A C 1
ATOM 1554 O O . GLY A 1 106 ? -6.885 -3.878 3.833 1.00 5.57 104 GLY A O 1
ATOM 1558 N N . LEU A 1 107 ? -7.005 -6.118 4.136 1.00 5.64 105 LEU A N 1
ATOM 1559 C CA . LEU A 1 107 ? -8.425 -6.264 3.843 1.00 5.11 105 LEU A CA 1
ATOM 1560 C C . LEU A 1 107 ? -9.242 -6.412 5.117 1.00 5.41 105 LEU A C 1
ATOM 1561 O O . LEU A 1 107 ? -8.976 -7.302 5.929 1.00 5.50 105 LEU A O 1
ATOM 1577 N N . SER A 1 108 ? -10.273 -5.578 5.253 1.00 5.63 106 SER A N 1
ATOM 1578 C CA . SER A 1 108 ? -11.317 -5.714 6.257 1.00 6.51 106 SER A CA 1
ATOM 1579 C C . SER A 1 108 ? -10.699 -5.646 7.648 1.00 5.25 106 SER A C 1
ATOM 1580 O O . SER A 1 108 ? -10.139 -4.612 7.998 1.00 5.89 106 SER A O 1
ATOM 1588 N N . GLN A 1 109 ? -10.742 -6.717 8.439 1.00 5.21 107 GLN A N 1
ATOM 1589 C CA . GLN A 1 109 ? -10.061 -6.690 9.727 1.00 5.00 107 GLN A CA 1
ATOM 1590 C C . GLN A 1 109 ? -8.595 -6.279 9.574 1.00 5.08 107 GLN A C 1
ATOM 1591 O O . GLN A 1 109 ? -8.061 -5.521 10.386 1.00 5.28 107 GLN A O 1
ATOM 1605 N N . GLY A 1 110 ? -7.933 -6.760 8.529 1.00 4.93 108 GLY A N 1
ATOM 1606 C CA . GLY A 1 110 ? -6.553 -6.388 8.280 1.00 5.29 108 GLY A CA 1
ATOM 1607 C C . GLY A 1 110 ? -6.396 -4.951 7.822 1.00 5.04 108 GLY A C 1
ATOM 1608 O O . GLY A 1 110 ? -5.329 -4.353 8.006 1.00 5.62 108 GLY A O 1
ATOM 1612 N N . GLY A 1 111 ? -7.434 -4.387 7.202 1.00 5.52 109 GLY A N 1
ATOM 1613 C CA . GLY A 1 111 ? -7.427 -2.966 6.882 1.00 5.11 109 GLY A CA 1
ATOM 1614 C C . GLY A 1 111 ? -7.590 -2.091 8.115 1.00 4.71 109 GLY A C 1
ATOM 1615 O O . GLY A 1 111 ? -6.911 -1.071 8.255 1.00 5.75 109 GLY A O 1
ATOM 1619 N N . ALA A 1 112 ? -8.497 -2.464 9.016 1.00 4.77 110 ALA A N 1
ATOM 1620 C CA . ALA A 1 112 ? -8.584 -1.789 10.306 1.00 5.05 110 ALA A CA 1
ATOM 1621 C C . ALA A 1 112 ? -7.245 -1.849 11.031 1.00 5.52 110 ALA A C 1
ATOM 1622 O O . ALA A 1 112 ? -6.782 -0.852 11.600 1.00 5.80 110 ALA A O 1
ATOM 1629 N N . LEU A 1 113 ? -6.595 -3.008 10.997 1.00 5.37 111 LEU A N 1
ATOM 1630 C CA . LEU A 1 113 ? -5.302 -3.136 11.658 1.00 5.41 111 LEU A CA 1
ATOM 1631 C C . LEU A 1 113 ? -4.240 -2.308 10.968 1.00 5.19 111 LEU A C 1
ATOM 1632 O O . LEU A 1 113 ? -3.378 -1.722 11.637 1.00 5.26 111 LEU A O 1
ATOM 1648 N N . THR A 1 114 ? -4.273 -2.255 9.644 1.00 5.29 112 THR A N 1
ATOM 1649 C CA . THR A 1 114 ? -3.373 -1.376 8.898 1.00 5.53 112 THR A CA 1
ATOM 1650 C C . THR A 1 114 ? -3.483 0.052 9.399 1.00 5.68 112 THR A C 1
ATOM 1651 O O . THR A 1 114 ? -2.472 0.711 9.672 1.00 5.66 112 THR A O 1
ATOM 1662 N N . LEU A 1 115 ? -4.711 0.550 9.493 1.00 4.64 113 LEU A N 1
ATOM 1663 C CA . LEU A 1 115 ? -4.905 1.923 9.918 1.00 4.98 113 LEU A CA 1
ATOM 1664 C C . LEU A 1 115 ? -4.335 2.150 11.307 1.00 5.36 113 LEU A C 1
ATOM 1665 O O . LEU A 1 115 ? -3.590 3.110 11.542 1.00 5.84 113 LEU A O 1
ATOM 1681 N N . ALA A 1 116 ? -4.703 1.295 12.252 1.00 5.53 114 ALA A N 1
ATOM 1682 C CA . ALA A 1 116 ? -4.227 1.458 13.619 1.00 5.50 114 ALA A CA 1
ATOM 1683 C C . ALA A 1 116 ? -2.710 1.391 13.686 1.00 5.95 114 ALA A C 1
ATOM 1684 O O . ALA A 1 116 ? -2.065 2.159 14.421 1.00 6.71 114 ALA A O 1
ATOM 1691 N N . SER A 1 117 ? -2.119 0.473 12.922 1.00 5.05 115 SER A N 1
ATOM 1692 C CA . SER A 1 117 ? -0.678 0.275 12.984 1.00 5.41 115 SER A CA 1
ATOM 1693 C C . SER A 1 117 ? 0.066 1.475 12.428 1.00 5.62 115 SER A C 1
ATOM 1694 O O . SER A 1 117 ? 1.091 1.889 12.983 1.00 6.40 115 SER A O 1
ATOM 1702 N N . VAL A 1 118 ? -0.392 2.011 11.304 1.00 5.16 116 VAL A N 1
ATOM 1703 C CA . VAL A 1 118 ? 0.265 3.163 10.705 1.00 5.50 116 VAL A CA 1
ATOM 1704 C C . VAL A 1 118 ? 0.141 4.380 11.611 1.00 6.02 116 VAL A C 1
ATOM 1705 O O . VAL A 1 118 ? 1.122 5.108 11.836 1.00 6.55 116 VAL A O 1
ATOM 1718 N N . LEU A 1 119 ? -1.054 4.618 12.143 1.00 5.30 117 LEU A N 1
ATOM 1719 C CA . LEU A 1 119 ? -1.287 5.857 12.887 1.00 6.03 117 LEU A CA 1
ATOM 1720 C C . LEU A 1 119 ? -0.565 5.878 14.224 1.00 5.58 117 LEU A C 1
ATOM 1721 O O . LEU A 1 119 ? -0.360 6.965 14.785 1.00 6.30 117 LEU A O 1
ATOM 1737 N N . LEU A 1 120 ? -0.204 4.725 14.753 1.00 5.40 118 LEU A N 1
ATOM 1738 C CA . LEU A 1 120 ? 0.512 4.653 16.018 1.00 5.73 118 LEU A CA 1
ATOM 1739 C C . LEU A 1 120 ? 2.009 4.438 15.843 1.00 6.19 118 LEU A C 1
ATOM 1740 O O . LEU A 1 120 ? 2.729 4.380 16.841 1.00 6.12 118 LEU A O 1
ATOM 1756 N N . TYR A 1 121 ? 2.501 4.302 14.616 1.00 5.99 119 TYR A N 1
ATOM 1757 C CA . TYR A 1 121 ? 3.923 4.032 14.435 1.00 5.21 119 TYR A CA 1
ATOM 1758 C C . TYR A 1 121 ? 4.732 5.321 14.639 1.00 6.43 119 TYR A C 1
ATOM 1759 O O . TYR A 1 121 ? 4.300 6.395 14.215 1.00 7.14 119 TYR A O 1
ATOM 1777 N N . PRO A 1 122 ? 5.908 5.253 15.287 1.00 5.64 120 PRO A N 1
ATOM 1778 C CA . PRO A 1 122 ? 6.634 6.499 15.599 1.00 5.90 120 PRO A CA 1
ATOM 1779 C C . PRO A 1 122 ? 7.224 7.215 14.410 1.00 6.21 120 PRO A C 1
ATOM 1780 O O . PRO A 1 122 ? 7.634 8.374 14.562 1.00 7.87 120 PRO A O 1
ATOM 1791 N N . LYS A 1 123 ? 7.312 6.574 13.246 1.00 6.41 121 LYS A N 1
ATOM 1792 C CA . LYS A 1 123 ? 7.942 7.136 12.061 1.00 5.87 121 LYS A CA 1
ATOM 1793 C C . LYS A 1 123 ? 6.963 7.207 10.895 1.00 7.14 121 LYS A C 1
ATOM 1794 O O . LYS A 1 123 ? 6.001 6.437 10.824 1.00 6.83 121 LYS A O 1
ATOM 1813 N N . THR A 1 124 ? 7.206 8.151 9.995 1.00 6.51 122 THR A N 1
ATOM 1814 C CA . THR A 1 124 ? 6.464 8.225 8.741 1.00 7.22 122 THR A CA 1
ATOM 1815 C C . THR A 1 124 ? 6.808 7.021 7.884 1.00 6.94 122 THR A C 1
ATOM 1816 O O . THR A 1 124 ? 7.982 6.705 7.678 1.00 7.71 122 THR A O 1
ATOM 1827 N N . LEU A 1 125 ? 5.794 6.370 7.363 1.00 6.53 123 LEU A N 1
ATOM 1828 C CA . LEU A 1 125 ? 5.965 5.230 6.471 1.00 5.76 123 LEU A CA 1
ATOM 1829 C C . LEU A 1 125 ? 5.594 5.648 5.057 1.00 6.47 123 LEU A C 1
ATOM 1830 O O . LEU A 1 125 ? 5.134 6.765 4.802 1.00 6.69 123 LEU A O 1
ATOM 1846 N N . GLY A 1 126 ? 5.795 4.720 4.122 1.00 6.91 124 GLY A N 1
ATOM 1847 C CA . GLY A 1 126 ? 5.437 4.972 2.740 1.00 7.34 124 GLY A CA 1
ATOM 1848 C C . GLY A 1 126 ? 3.941 5.162 2.571 1.00 6.94 124 GLY A C 1
ATOM 1849 O O . GLY A 1 126 ? 3.484 6.049 1.852 1.00 7.40 124 GLY A O 1
ATOM 1853 N N . GLY A 1 127 ? 3.152 4.347 3.244 1.00 6.68 125 GLY A N 1
ATOM 1854 C CA . GLY A 1 127 ? 1.722 4.492 3.143 1.00 7.28 125 GLY A CA 1
ATOM 1855 C C . GLY A 1 127 ? 0.981 3.373 3.835 1.00 5.77 125 GLY A C 1
ATOM 1856 O O . GLY A 1 127 ? 1.542 2.308 4.111 1.00 6.85 125 GLY A O 1
ATOM 1860 N N . GLY A 1 128 ? -0.296 3.615 4.070 1.00 6.01 126 GLY A N 1
ATOM 1861 C CA . GLY A 1 128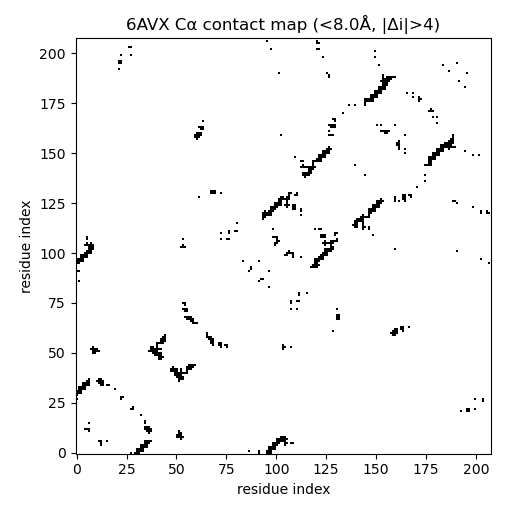 ? -1.224 2.603 4.527 1.00 6.48 126 GLY A CA 1
ATOM 1862 C C . GLY A 1 128 ? -2.360 2.474 3.536 1.00 6.05 126 GLY A C 1
ATOM 1863 O O . GLY A 1 128 ? -3.037 3.471 3.241 1.00 7.07 126 GLY A O 1
ATOM 1867 N N . ALA A 1 129 ? -2.580 1.272 3.006 1.00 6.11 127 ALA A N 1
ATOM 1868 C CA . ALA A 1 129 ? -3.677 1.009 2.073 1.00 5.86 127 ALA A CA 1
ATOM 1869 C C . ALA A 1 129 ? -4.711 0.164 2.795 1.00 5.79 127 ALA A C 1
ATOM 1870 O O . ALA A 1 129 ? -4.446 -0.993 3.143 1.00 7.16 127 ALA A O 1
ATOM 1877 N N . VAL A 1 130 ? -5.863 0.751 3.057 1.00 5.22 128 VAL A N 1
ATOM 1878 C CA . VAL A 1 130 ? -6.967 0.083 3.736 1.00 6.17 128 VAL A CA 1
ATOM 1879 C C . VAL A 1 130 ? -7.956 -0.363 2.673 1.00 6.63 128 VAL A C 1
ATOM 1880 O O . VAL A 1 130 ? -8.390 0.454 1.851 1.00 6.37 128 VAL A O 1
ATOM 1893 N N . LEU A 1 131 ? -8.320 -1.644 2.674 1.00 5.47 129 LEU A N 1
ATOM 1894 C CA . LEU A 1 131 ? -9.335 -2.156 1.753 1.00 5.46 129 LEU A CA 1
ATOM 1895 C C . LEU A 1 131 ? -10.526 -2.591 2.586 1.00 5.31 129 LEU A C 1
ATOM 1896 O O . LEU A 1 131 ? -10.432 -3.533 3.383 1.00 6.29 129 LEU A O 1
ATOM 1912 N N . SER A 1 132 ? -11.633 -1.893 2.438 1.00 5.46 130 SER A N 1
ATOM 1913 C CA . SER A 1 132 ? -12.889 -2.310 3.054 1.00 5.25 130 SER A CA 1
ATOM 1914 C C . SER A 1 132 ? -12.770 -2.476 4.563 1.00 5.98 130 SER A C 1
ATOM 1915 O O . SER A 1 132 ? -13.329 -3.396 5.155 1.00 6.05 130 SER A O 1
ATOM 1923 N N . GLY A 1 133 ? -12.047 -1.560 5.193 1.00 6.22 131 GLY A N 1
ATOM 1924 C CA . GLY A 1 133 ? -11.829 -1.589 6.616 1.00 6.77 131 GLY A CA 1
ATOM 1925 C C . GLY A 1 133 ? -12.775 -0.694 7.387 1.00 5.73 131 GLY A C 1
ATOM 1926 O O . GLY A 1 133 ? -13.832 -0.275 6.907 1.00 6.46 131 GLY A O 1
ATOM 1930 N N . TRP A 1 134 ? -12.375 -0.396 8.616 1.00 6.44 132 TRP A N 1
ATOM 1931 C CA . TRP A 1 134 ? -13.138 0.474 9.499 1.00 7.14 132 TRP A CA 1
ATOM 1932 C C . TRP A 1 134 ? -12.163 1.077 10.493 1.00 6.94 132 TRP A C 1
ATOM 1933 O O . TRP A 1 134 ? -11.017 0.663 10.587 1.00 6.60 132 TRP A O 1
ATOM 1954 N N . VAL A 1 135 ? -12.626 2.079 11.235 1.00 8.31 133 VAL A N 1
ATOM 1955 C CA . VAL A 1 135 ? -11.817 2.739 12.253 1.00 8.44 133 VAL A CA 1
ATOM 1956 C C . VAL A 1 135 ? -11.952 1.937 13.543 1.00 8.21 133 VAL A C 1
ATOM 1957 O O . VAL A 1 135 ? -13.056 1.875 14.098 1.00 8.64 133 VAL A O 1
ATOM 1970 N N . PRO A 1 136 ? -10.883 1.300 14.045 1.00 8.39 134 PRO A N 1
ATOM 1971 C CA . PRO A 1 136 ? -11.056 0.320 15.118 1.00 8.94 134 PRO A CA 1
ATOM 1972 C C . PRO A 1 136 ? -10.845 0.887 16.503 1.00 8.70 134 PRO A C 1
ATOM 1973 O O . PRO A 1 136 ? -10.554 0.143 17.441 1.00 12.52 134 PRO A O 1
ATOM 1984 N N . PHE A 1 137 ? -11.019 2.188 16.645 1.00 9.22 135 PHE A N 1
ATOM 1985 C CA . PHE A 1 137 ? -10.900 2.839 17.940 1.00 8.95 135 PHE A CA 1
ATOM 1986 C C . PHE A 1 137 ? -11.653 4.158 17.883 1.00 10.05 135 PHE A C 1
ATOM 1987 O O . PHE A 1 137 ? -12.100 4.592 16.828 1.00 10.81 135 PHE A O 1
ATOM 2004 N N . THR A 1 138 ? -11.830 4.776 19.054 1.00 10.30 136 THR A N 1
ATOM 2005 C CA . THR A 1 138 ? -12.505 6.060 19.158 1.00 10.94 136 THR A CA 1
ATOM 2006 C C . THR A 1 138 ? -11.483 7.188 19.055 1.00 9.64 136 THR A C 1
ATOM 2007 O O . THR A 1 138 ? -10.266 6.968 19.017 1.00 9.87 136 THR A O 1
ATOM 2018 N N . SER A 1 139 ? -11.978 8.422 19.043 1.00 10.22 137 SER A N 1
ATOM 2019 C CA . SER A 1 139 ? -11.096 9.573 18.993 1.00 9.95 137 SER A CA 1
ATOM 2020 C C . SER A 1 139 ? -10.236 9.724 20.249 1.00 8.03 137 SER A C 1
ATOM 2021 O O . SER A 1 139 ? -9.300 10.520 20.229 1.00 10.03 137 SER A O 1
ATOM 2029 N N . SER A 1 140 ? -10.497 8.973 21.318 1.00 7.91 138 SER A N 1
ATOM 2030 C CA . SER A 1 140 ? -9.644 9.036 22.509 1.00 10.74 138 SER A CA 1
ATOM 2031 C C . SER A 1 140 ? -8.196 8.680 22.198 1.00 9.62 138 SER A C 1
ATOM 2032 O O . SER A 1 140 ? -7.293 9.133 22.915 1.00 9.48 138 SER A O 1
ATOM 2040 N N . ILE A 1 141 ? -7.942 7.912 21.136 1.00 8.21 139 ILE A N 1
ATOM 2041 C CA . ILE A 1 141 ? -6.584 7.496 20.813 1.00 7.80 139 ILE A CA 1
ATOM 2042 C C . ILE A 1 141 ? -5.806 8.553 20.038 1.00 6.71 139 ILE A C 1
ATOM 2043 O O . ILE A 1 141 ? -4.580 8.448 19.934 1.00 7.14 139 ILE A O 1
ATOM 2059 N N . ILE A 1 142 ? -6.483 9.540 19.445 1.00 7.31 140 ILE A N 1
ATOM 2060 C CA . ILE A 1 142 ? -5.822 10.442 18.509 1.00 7.33 140 ILE A CA 1
ATOM 2061 C C . ILE A 1 142 ? -4.659 11.168 19.168 1.00 6.71 140 ILE A C 1
ATOM 2062 O O . ILE A 1 142 ? -3.635 11.425 18.527 1.00 7.45 140 ILE A O 1
ATOM 2078 N N . SER A 1 143 ? -4.796 11.517 20.450 1.00 6.47 141 SER A N 1
ATOM 2079 C CA . SER A 1 143 ? -3.733 12.203 21.166 1.00 6.98 141 SER A CA 1
ATOM 2080 C C . SER A 1 143 ? -2.450 11.388 21.219 1.00 7.27 141 SER A C 1
ATOM 2081 O O . SER A 1 143 ? -1.396 11.948 21.554 1.00 7.66 141 SER A O 1
ATOM 2089 N N . GLN A 1 144 ? -2.506 10.092 20.927 1.00 6.74 142 GLN A N 1
ATOM 2090 C CA . GLN A 1 144 ? -1.348 9.227 21.007 1.00 5.81 142 GLN A CA 1
ATOM 2091 C C . GLN A 1 144 ? -0.708 8.950 19.651 1.00 5.54 142 GLN A C 1
ATOM 2092 O O . GLN A 1 144 ? 0.304 8.243 19.598 1.00 6.51 142 GLN A O 1
ATOM 2106 N N . PHE A 1 145 ? -1.254 9.475 18.566 1.00 5.32 143 PHE A N 1
ATOM 2107 C CA . PHE A 1 145 ? -0.641 9.262 17.269 1.00 5.77 143 PHE A CA 1
ATOM 2108 C C . PHE A 1 145 ? 0.662 10.048 17.212 1.00 5.47 143 PHE A C 1
ATOM 2109 O O . PHE A 1 145 ? 0.643 11.267 17.421 1.00 6.29 143 PHE A O 1
ATOM 2126 N N . PRO A 1 146 ? 1.800 9.411 16.956 1.00 5.97 144 PRO A N 1
ATOM 2127 C CA . PRO A 1 146 ? 3.063 10.148 16.903 1.00 5.33 144 PRO A CA 1
ATOM 2128 C C . PRO A 1 146 ? 3.068 11.213 15.819 1.00 6.28 144 PRO A C 1
ATOM 2129 O O . PRO A 1 146 ? 2.408 11.099 14.782 1.00 6.69 144 PRO A O 1
ATOM 2140 N N . GLU A 1 147 ? 3.893 12.230 16.036 1.00 6.52 145 GLU A N 1
ATOM 2141 C CA . GLU A 1 147 ? 3.958 13.349 15.111 1.00 6.54 145 GLU A CA 1
ATOM 2142 C C . GLU A 1 147 ? 4.229 12.882 13.688 1.00 6.03 145 GLU A C 1
ATOM 2143 O O . GLU A 1 147 ? 3.563 13.325 12.742 1.00 7.44 145 GLU A O 1
ATOM 2155 N N . GLU A 1 148 ? 5.207 11.995 13.512 1.00 5.76 146 GLU A N 1
ATOM 2156 C CA A GLU A 1 148 ? 5.595 11.550 12.172 0.47 7.44 146 GLU A CA 1
ATOM 2157 C CA B GLU A 1 148 ? 5.558 11.606 12.155 0.53 7.48 146 GLU A CA 1
ATOM 2158 C C . GLU A 1 148 ? 4.531 10.667 11.538 1.00 5.63 146 GLU A C 1
ATOM 2159 O O . GLU A 1 148 ? 4.428 10.604 10.302 1.00 7.40 146 GLU A O 1
ATOM 2182 N N . ALA A 1 149 ? 3.760 9.945 12.349 1.00 6.55 147 ALA A N 1
ATOM 2183 C CA . ALA A 1 149 ? 2.748 9.039 11.817 1.00 6.83 147 ALA A CA 1
ATOM 2184 C C . ALA A 1 149 ? 1.700 9.799 11.047 1.00 7.24 147 ALA A C 1
ATOM 2185 O O . ALA A 1 149 ? 1.120 9.276 10.083 1.00 8.10 147 ALA A O 1
ATOM 2192 N N . LYS A 1 150 ? 1.434 11.038 11.442 1.00 7.36 148 LYS A N 1
ATOM 2193 C CA . LYS A 1 150 ? 0.386 11.800 10.793 1.00 8.49 148 LYS A CA 1
ATOM 2194 C C . LYS A 1 150 ? 0.752 12.183 9.368 1.00 10.21 148 LYS A C 1
ATOM 2195 O O . LYS A 1 150 ? -0.135 12.599 8.619 1.00 9.61 148 LYS A O 1
ATOM 2214 N N . LYS A 1 151 ? 2.018 12.048 8.977 1.00 7.62 149 LYS A N 1
ATOM 2215 C CA . LYS A 1 151 ? 2.457 12.337 7.624 1.00 7.71 149 LYS A CA 1
ATOM 2216 C C . LYS A 1 151 ? 2.374 11.122 6.719 1.00 7.92 149 LYS A C 1
ATOM 2217 O O . LYS A 1 151 ? 2.630 11.256 5.522 1.00 8.96 149 LYS A O 1
ATOM 2236 N N . THR A 1 152 ? 2.043 9.951 7.246 1.00 6.83 150 THR A N 1
ATOM 2237 C CA . THR A 1 152 ? 1.950 8.775 6.390 1.00 6.38 150 THR A CA 1
ATOM 2238 C C . THR A 1 152 ? 0.662 8.854 5.590 1.00 6.32 150 THR A C 1
ATOM 2239 O O . THR A 1 152 ? -0.407 8.981 6.185 1.00 7.60 150 THR A O 1
ATOM 2250 N N . PRO A 1 153 ? 0.709 8.798 4.265 1.00 7.52 151 PRO A N 1
ATOM 2251 C CA . PRO A 1 153 ? -0.537 8.884 3.496 1.00 7.92 151 PRO A CA 1
ATOM 2252 C C . PRO A 1 153 ? -1.340 7.602 3.601 1.00 7.77 151 PRO A C 1
ATOM 2253 O O . PRO A 1 153 ? -0.793 6.496 3.680 1.00 7.17 151 PRO A O 1
ATOM 2264 N N . ILE A 1 154 ? -2.660 7.766 3.612 1.00 7.04 152 ILE A N 1
ATOM 2265 C CA . ILE A 1 154 ? -3.603 6.650 3.639 1.00 6.81 152 ILE A CA 1
ATOM 2266 C C . ILE A 1 154 ? -4.361 6.634 2.323 1.00 7.02 152 ILE A C 1
ATOM 2267 O O . ILE A 1 154 ? -4.854 7.675 1.871 1.00 8.92 152 ILE A O 1
ATOM 2283 N N . LEU A 1 155 ? -4.468 5.466 1.719 1.00 6.39 153 LEU A N 1
ATOM 2284 C CA . LEU A 1 155 ? -5.379 5.230 0.604 1.00 6.12 153 LEU A CA 1
ATOM 2285 C C . LEU A 1 155 ? -6.440 4.257 1.086 1.00 5.87 153 LEU A C 1
ATOM 2286 O O . LEU A 1 155 ? -6.113 3.117 1.429 1.00 6.13 153 LEU A O 1
ATOM 2302 N N . TRP A 1 156 ? -7.687 4.689 1.122 1.00 5.76 154 TRP A N 1
ATOM 2303 C CA . TRP A 1 156 ? -8.798 3.871 1.583 1.00 5.98 154 TRP A CA 1
ATOM 2304 C C . TRP A 1 156 ? -9.659 3.513 0.384 1.00 6.72 154 TRP A C 1
ATOM 2305 O O . TRP A 1 156 ? -10.161 4.412 -0.293 1.00 9.30 154 TRP A O 1
ATOM 2326 N N . SER A 1 157 ? -9.829 2.222 0.128 1.00 5.69 155 SER A N 1
ATOM 2327 C CA . SER A 1 157 ? -10.628 1.697 -0.971 1.00 5.46 155 SER A CA 1
ATOM 2328 C C . SER A 1 157 ? -11.830 0.991 -0.366 1.00 6.82 155 SER A C 1
ATOM 2329 O O . SER A 1 157 ? -11.666 0.204 0.567 1.00 7.05 155 SER A O 1
ATOM 2337 N N . HIS A 1 158 ? -13.035 1.263 -0.862 1.00 6.35 156 HIS A N 1
ATOM 2338 C CA . HIS A 1 158 ? -14.226 0.643 -0.281 1.00 7.52 156 HIS A CA 1
ATOM 2339 C C . HIS A 1 158 ? -15.281 0.455 -1.358 1.00 7.35 156 HIS A C 1
ATOM 2340 O O . HIS A 1 158 ? -15.495 1.343 -2.197 1.00 7.88 156 HIS A O 1
ATOM 2354 N N . GLY A 1 159 ? -15.953 -0.689 -1.306 1.00 6.47 157 GLY A N 1
ATOM 2355 C CA . GLY A 1 159 ? -17.036 -0.972 -2.231 1.00 8.15 157 GLY A CA 1
ATOM 2356 C C . GLY A 1 159 ? -18.329 -0.361 -1.735 1.00 7.72 157 GLY A C 1
ATOM 2357 O O . GLY A 1 159 ? -18.684 -0.460 -0.565 1.00 8.12 157 GLY A O 1
ATOM 2361 N N . THR A 1 160 ? -19.057 0.272 -2.659 1.00 8.17 158 THR A N 1
ATOM 2362 C CA . THR A 1 160 ? -20.277 0.955 -2.254 1.00 9.79 158 THR A CA 1
ATOM 2363 C C . THR A 1 160 ? -21.362 -0.011 -1.808 1.00 9.02 158 THR A C 1
ATOM 2364 O O . THR A 1 160 ? -22.243 0.379 -1.036 1.00 10.13 158 THR A O 1
ATOM 2375 N N . ASP A 1 161 ? -21.313 -1.260 -2.262 1.00 8.76 159 ASP A N 1
ATOM 2376 C CA . ASP A 1 161 ? -22.368 -2.230 -2.009 1.00 9.18 159 ASP A CA 1
ATOM 2377 C C . ASP A 1 161 ? -22.016 -3.204 -0.900 1.00 8.70 159 ASP A C 1
ATOM 2378 O O . ASP A 1 161 ? -22.700 -4.215 -0.727 1.00 9.23 159 ASP A O 1
ATOM 2387 N N . ASP A 1 162 ? -20.981 -2.905 -0.124 1.00 8.24 160 ASP A N 1
ATOM 2388 C CA . ASP A 1 162 ? -20.519 -3.784 0.939 1.00 7.00 160 ASP A CA 1
ATOM 2389 C C . ASP A 1 162 ? -21.544 -3.802 2.069 1.00 7.38 160 ASP A C 1
ATOM 2390 O O . ASP A 1 162 ? -21.858 -2.758 2.654 1.00 8.75 160 ASP A O 1
ATOM 2399 N N . ARG A 1 163 ? -22.056 -4.989 2.394 1.00 6.95 161 ARG A N 1
ATOM 2400 C CA . ARG A 1 163 ? -23.009 -5.187 3.481 1.00 7.79 161 ARG A CA 1
ATOM 2401 C C . ARG A 1 163 ? -22.386 -5.909 4.660 1.00 7.99 161 ARG A C 1
ATOM 2402 O O . ARG A 1 163 ? -23.090 -6.257 5.613 1.00 9.38 161 ARG A O 1
ATOM 2423 N N . MET A 1 164 ? -21.075 -6.123 4.624 1.00 7.36 162 MET A N 1
ATOM 2424 C CA A MET A 1 164 ? -20.315 -6.732 5.709 0.49 6.82 162 MET A CA 1
ATOM 2425 C CA B MET A 1 164 ? -20.379 -6.710 5.753 0.51 7.95 162 MET A CA 1
ATOM 2426 C C . MET A 1 164 ? -19.622 -5.675 6.556 1.00 6.71 162 MET A C 1
ATOM 2427 O O . MET A 1 164 ? -19.688 -5.698 7.789 1.00 7.81 162 MET A O 1
ATOM 2454 N N . VAL A 1 165 ? -18.940 -4.771 5.884 1.00 6.29 163 VAL A N 1
ATOM 2455 C CA . VAL A 1 165 ? -18.385 -3.564 6.474 1.00 7.06 163 VAL A CA 1
ATOM 2456 C C . VAL A 1 165 ? -19.000 -2.452 5.644 1.00 6.62 163 VAL A C 1
ATOM 2457 O O . VAL A 1 165 ? -18.613 -2.230 4.494 1.00 6.93 163 VAL A O 1
ATOM 2470 N N . LEU A 1 166 ? -20.041 -1.820 6.186 1.00 8.20 164 LEU A N 1
ATOM 2471 C CA . LEU A 1 166 ? -20.829 -0.897 5.393 1.00 9.44 164 LEU A CA 1
ATOM 2472 C C . LEU A 1 166 ? -19.969 0.228 4.852 1.00 8.81 164 LEU A C 1
ATOM 2473 O O . LEU A 1 166 ? -19.040 0.701 5.504 1.00 8.93 164 LEU A O 1
ATOM 2489 N N . PHE A 1 167 ? -20.307 0.668 3.651 1.00 9.16 165 PHE A N 1
ATOM 2490 C CA . PHE A 1 167 ? -19.598 1.779 3.027 1.00 10.08 165 PHE A CA 1
ATOM 2491 C C . PHE A 1 167 ? -19.537 2.986 3.961 1.00 10.24 165 PHE A C 1
ATOM 2492 O O . PHE A 1 167 ? -18.513 3.682 4.026 1.00 10.02 165 PHE A O 1
ATOM 2509 N N . GLU A 1 168 ? -20.604 3.228 4.726 1.00 10.76 166 GLU A N 1
ATOM 2510 C CA . GLU A 1 168 ? -20.607 4.356 5.658 1.00 12.92 166 GLU A CA 1
ATOM 2511 C C . GLU A 1 168 ? -19.524 4.227 6.728 1.00 12.59 166 GLU A C 1
ATOM 2512 O O . GLU A 1 168 ? -19.031 5.243 7.236 1.00 13.23 166 GLU A O 1
ATOM 2524 N N . ALA A 1 169 ? -19.155 3.005 7.110 1.00 10.84 167 ALA A N 1
ATOM 2525 C CA . ALA A 1 169 ? -18.057 2.833 8.052 1.00 10.26 167 ALA A CA 1
ATOM 2526 C C . ALA A 1 169 ? -16.736 3.264 7.444 1.00 12.44 167 ALA A C 1
ATOM 2527 O O . ALA A 1 169 ? -15.855 3.756 8.160 1.00 13.86 167 ALA A O 1
ATOM 2534 N N . GLY A 1 170 ? -16.574 3.086 6.133 1.00 10.20 168 GLY A N 1
ATOM 2535 C CA . GLY A 1 170 ? -15.387 3.581 5.466 1.00 12.59 168 GLY A CA 1
ATOM 2536 C C . GLY A 1 170 ? -15.413 5.089 5.332 1.00 11.13 168 GLY A C 1
ATOM 2537 O O . GLY A 1 170 ? -14.422 5.766 5.615 1.00 12.90 168 GLY A O 1
ATOM 2541 N N . GLN A 1 171 ? -16.556 5.643 4.930 1.00 11.81 169 GLN A N 1
ATOM 2542 C CA . GLN A 1 171 ? -16.678 7.093 4.841 1.00 13.61 169 GLN A CA 1
ATOM 2543 C C . GLN A 1 171 ? -16.399 7.762 6.180 1.00 12.62 169 GLN A C 1
ATOM 2544 O O . GLN A 1 171 ? -15.837 8.858 6.212 1.00 12.40 169 GLN A O 1
ATOM 2558 N N . ALA A 1 172 ? -16.751 7.111 7.289 1.00 12.12 170 ALA A N 1
ATOM 2559 C CA . ALA A 1 172 ? -16.520 7.685 8.613 1.00 12.24 170 ALA A CA 1
ATOM 2560 C C . ALA A 1 172 ? -15.045 7.876 8.914 1.00 13.40 170 ALA A C 1
ATOM 2561 O O . ALA A 1 172 ? -14.696 8.677 9.794 1.00 13.36 170 ALA A O 1
ATOM 2568 N N . ALA A 1 173 ? -14.161 7.164 8.228 1.00 10.84 171 ALA A N 1
ATOM 2569 C CA . ALA A 1 173 ? -12.743 7.362 8.465 1.00 10.04 171 ALA A CA 1
ATOM 2570 C C . ALA A 1 173 ? -12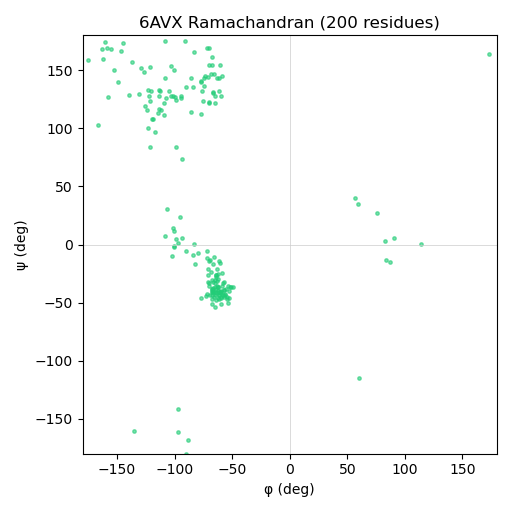.307 8.764 8.076 1.00 11.74 171 ALA A C 1
ATOM 2571 O O . ALA A 1 173 ? -11.317 9.271 8.606 1.00 11.94 171 ALA A O 1
ATOM 2578 N N . LEU A 1 174 ? -13.019 9.405 7.142 1.00 10.21 172 LEU A N 1
ATOM 2579 C CA . LEU A 1 174 ? -12.542 10.685 6.627 1.00 11.14 172 LEU A CA 1
ATOM 2580 C C . LEU A 1 174 ? -12.595 11.772 7.686 1.00 10.11 172 LEU A C 1
ATOM 2581 O O . LEU A 1 174 ? -11.569 12.435 7.911 1.00 10.72 172 LEU A O 1
ATOM 2597 N N . PRO A 1 175 ? -13.698 11.995 8.387 1.00 8.88 173 PRO A N 1
ATOM 2598 C CA . PRO A 1 175 ? -13.651 13.015 9.440 1.00 9.47 173 PRO A CA 1
ATOM 2599 C C . PRO A 1 175 ? -12.766 12.632 10.603 1.00 9.83 173 PRO A C 1
ATOM 2600 O O . PRO A 1 175 ? -12.169 13.510 11.237 1.00 10.88 173 PRO A O 1
ATOM 2611 N N . PHE A 1 176 ? -12.652 11.341 10.903 1.00 10.22 174 PHE A N 1
ATOM 2612 C CA . PHE A 1 176 ? -11.729 10.901 11.943 1.00 7.80 174 PHE A CA 1
ATOM 2613 C C . PHE A 1 176 ? -10.298 11.271 11.576 1.00 9.29 174 PHE A C 1
ATOM 2614 O O . PHE A 1 176 ? -9.554 11.839 12.387 1.00 9.41 174 PHE A O 1
ATOM 2631 N N . LEU A 1 177 ? -9.913 10.995 10.343 1.00 8.60 175 LEU A N 1
ATOM 2632 C CA . LEU A 1 177 ? -8.550 11.258 9.932 1.00 9.04 175 LEU A CA 1
ATOM 2633 C C . LEU A 1 177 ? -8.289 12.751 9.816 1.00 9.50 175 LEU A C 1
ATOM 2634 O O . LEU A 1 177 ? -7.179 13.205 10.104 1.00 10.39 175 LEU A O 1
ATOM 2650 N N . LYS A 1 178 ? -9.299 13.532 9.438 1.00 10.16 176 LYS A N 1
ATOM 2651 C CA . LYS A 1 178 ? -9.155 14.982 9.451 1.00 11.29 176 LYS A CA 1
ATOM 2652 C C . LYS A 1 178 ? -8.903 15.487 10.867 1.00 11.71 176 LYS A C 1
ATOM 2653 O O . LYS A 1 178 ? -7.997 16.298 11.093 1.00 12.03 176 LYS A O 1
ATOM 2672 N N . GLU A 1 179 ? -9.679 15.010 11.838 1.00 11.13 177 GLU A N 1
ATOM 2673 C CA . GLU A 1 179 ? -9.427 15.370 13.232 1.00 13.02 177 GLU A CA 1
ATOM 2674 C C . GLU A 1 179 ? -7.996 15.020 13.623 1.00 15.11 177 GLU A C 1
ATOM 2675 O O . GLU A 1 179 ? -7.329 15.776 14.341 1.00 15.43 177 GLU A O 1
ATOM 2687 N N . ALA A 1 180 ? -7.503 13.886 13.137 1.00 10.95 178 ALA A N 1
ATOM 2688 C CA . ALA A 1 180 ? -6.186 13.391 13.488 1.00 11.68 178 ALA A CA 1
ATOM 2689 C C . ALA A 1 180 ? -5.060 14.080 12.726 1.00 12.70 178 ALA A C 1
ATOM 2690 O O . ALA A 1 180 ? -3.890 13.823 13.029 1.00 15.45 178 ALA A O 1
ATOM 2697 N N . GLY A 1 181 ? -5.365 14.924 11.744 1.00 10.69 179 GLY A N 1
ATOM 2698 C CA . GLY A 1 181 ? -4.333 15.568 10.952 1.00 11.25 179 GLY A CA 1
ATOM 2699 C C . GLY A 1 181 ? -3.664 14.682 9.927 1.00 10.70 179 GLY A C 1
ATOM 2700 O O . GLY A 1 181 ? -2.515 14.929 9.551 1.00 12.20 179 GLY A O 1
ATOM 2704 N N . VAL A 1 182 ? -4.366 13.659 9.445 1.00 9.95 180 VAL A N 1
ATOM 2705 C CA . VAL A 1 182 ? -3.832 12.665 8.522 1.00 9.69 180 VAL A CA 1
ATOM 2706 C C . VAL A 1 182 ? -4.465 12.899 7.163 1.00 10.45 180 VAL A C 1
ATOM 2707 O O . VAL A 1 182 ? -5.650 13.230 7.083 1.00 13.22 180 VAL A O 1
ATOM 2720 N N . THR A 1 183 ? -3.688 12.706 6.103 1.00 9.77 181 THR A N 1
ATOM 2721 C CA . THR A 1 183 ? -4.178 12.869 4.742 1.00 11.00 181 THR A CA 1
ATOM 2722 C C . THR A 1 183 ? -4.625 11.524 4.189 1.00 10.95 181 THR A C 1
ATOM 2723 O O . THR A 1 183 ? -3.855 10.558 4.186 1.00 12.80 181 THR A O 1
ATOM 2734 N N . CYS A 1 184 ? -5.862 11.462 3.710 1.00 10.13 182 CYS A N 1
ATOM 2735 C CA . CYS A 1 184 ? -6.435 10.226 3.199 1.00 9.52 182 CYS A CA 1
ATOM 2736 C C . CYS A 1 184 ? -7.071 10.472 1.843 1.00 10.50 182 CYS A C 1
ATOM 2737 O O . CYS A 1 184 ? -7.857 11.412 1.682 1.00 12.84 182 CYS A O 1
ATOM 2745 N N . GLU A 1 185 ? -6.726 9.636 0.877 1.00 8.55 183 GLU A N 1
ATOM 2746 C CA . GLU A 1 185 ? -7.469 9.548 -0.369 1.00 9.67 183 GLU A CA 1
ATOM 2747 C C . GLU A 1 185 ? -8.481 8.426 -0.221 1.00 9.57 183 GLU A C 1
ATOM 2748 O O . GLU A 1 185 ? -8.117 7.301 0.137 1.00 9.44 183 GLU A O 1
ATOM 2760 N N . PHE A 1 186 ? -9.741 8.711 -0.500 1.00 9.96 184 PHE A N 1
ATOM 2761 C CA . PHE A 1 186 ? -10.792 7.711 -0.427 1.00 11.55 184 PHE A CA 1
ATOM 2762 C C . PHE A 1 186 ? -11.198 7.359 -1.851 1.00 10.13 184 PHE A C 1
ATOM 2763 O O . PHE A 1 186 ? -11.512 8.252 -2.657 1.00 13.06 184 PHE A O 1
ATOM 2780 N N . LYS A 1 187 ? -11.159 6.076 -2.177 1.00 9.32 185 LYS A N 1
ATOM 2781 C CA . LYS A 1 187 ? -11.474 5.576 -3.509 1.00 10.08 185 LYS A CA 1
ATOM 2782 C C . LYS A 1 187 ? -12.675 4.647 -3.390 1.00 10.06 185 LYS A C 1
ATOM 2783 O O . LYS A 1 187 ? -12.559 3.538 -2.852 1.00 8.72 185 LYS A O 1
ATOM 2802 N N . ALA A 1 188 ? -13.832 5.104 -3.875 1.00 10.72 186 ALA A N 1
ATOM 2803 C CA . ALA A 1 188 ? -15.042 4.297 -3.865 1.00 10.30 186 ALA A CA 1
ATOM 2804 C C . ALA A 1 188 ? -15.074 3.421 -5.104 1.00 11.24 186 ALA A C 1
ATOM 2805 O O . ALA A 1 188 ? -14.661 3.840 -6.193 1.00 12.93 186 ALA A O 1
ATOM 2812 N N . TYR A 1 189 ? -15.583 2.207 -4.937 1.00 9.73 187 TYR A N 1
ATOM 2813 C CA . TYR A 1 189 ? -15.749 1.253 -6.030 1.00 10.02 187 TYR A CA 1
ATOM 2814 C C . TYR A 1 189 ? -17.237 0.969 -6.191 1.00 12.47 187 TYR A C 1
ATOM 2815 O O . TYR A 1 189 ? -17.800 0.158 -5.436 1.00 9.82 187 TYR A O 1
ATOM 2833 N N . PRO A 1 190 ? -17.926 1.649 -7.119 1.00 12.06 188 PRO A N 1
ATOM 2834 C CA . PRO A 1 190 ? -19.373 1.450 -7.267 1.00 15.42 188 PRO A CA 1
ATOM 2835 C C . PRO A 1 190 ? -19.696 0.014 -7.633 1.00 11.71 188 PRO A C 1
ATOM 2836 O O . PRO A 1 190 ? -19.074 -0.585 -8.510 1.00 13.85 188 PRO A O 1
ATOM 2847 N N . GLY A 1 191 ? -20.661 -0.543 -6.924 1.00 14.63 189 GLY A N 1
ATOM 2848 C CA . GLY A 1 191 ? -21.098 -1.894 -7.177 1.00 16.02 189 GLY A CA 1
ATOM 2849 C C . GLY A 1 191 ? -20.275 -2.982 -6.521 1.00 14.40 189 GLY A C 1
ATOM 2850 O O . GLY A 1 191 ? -20.725 -4.133 -6.479 1.00 17.38 189 GLY A O 1
ATOM 2854 N N . LEU A 1 192 ? -19.085 -2.674 -6.006 1.00 10.72 190 LEU A N 1
ATOM 2855 C CA . LEU A 1 192 ? -18.266 -3.678 -5.343 1.00 9.71 190 LEU A CA 1
ATOM 2856 C C . LEU A 1 192 ? -18.812 -3.942 -3.949 1.00 7.04 190 LEU A C 1
ATOM 2857 O O . LEU A 1 192 ? -19.234 -3.023 -3.251 1.00 7.82 190 LEU A O 1
ATOM 2873 N N . GLY A 1 193 ? -18.803 -5.203 -3.560 1.00 7.70 191 GLY A N 1
ATOM 2874 C CA . GLY A 1 193 ? -19.134 -5.603 -2.214 1.00 6.77 191 GLY A CA 1
ATOM 2875 C C . GLY A 1 193 ? -17.899 -5.812 -1.364 1.00 6.68 191 GLY A C 1
ATOM 2876 O O . GLY A 1 193 ? -16.909 -5.075 -1.470 1.00 7.43 191 GLY A O 1
ATOM 2880 N N . HIS A 1 194 ? -17.947 -6.838 -0.516 1.00 6.35 192 HIS A N 1
ATOM 2881 C CA . HIS A 1 194 ? -16.889 -7.088 0.455 1.00 6.51 192 HIS A CA 1
ATOM 2882 C C . HIS A 1 194 ? -15.891 -8.074 -0.139 1.00 8.43 192 HIS A C 1
ATOM 2883 O O . HIS A 1 194 ? -15.845 -9.248 0.214 1.00 9.16 192 HIS A O 1
ATOM 2897 N N . SER A 1 195 ? -15.101 -7.573 -1.081 1.00 8.21 193 SER A N 1
ATOM 2898 C CA . SER A 1 195 ? -14.117 -8.396 -1.768 1.00 7.54 193 SER A CA 1
ATOM 2899 C C . SER A 1 195 ? -13.099 -7.452 -2.373 1.00 7.49 193 SER A C 1
ATOM 2900 O O . SER A 1 195 ? -13.259 -6.231 -2.340 1.00 8.16 193 SER A O 1
ATOM 2908 N N . ILE A 1 196 ? -12.052 -8.043 -2.937 1.00 8.19 194 ILE A N 1
ATOM 2909 C CA . ILE A 1 196 ? -11.006 -7.308 -3.635 1.00 8.95 194 ILE A CA 1
ATOM 2910 C C . ILE A 1 196 ? -11.184 -7.508 -5.126 1.00 9.49 194 ILE A C 1
ATOM 2911 O O . ILE A 1 196 ? -11.290 -8.648 -5.587 1.00 10.86 194 ILE A O 1
ATOM 2927 N N . SER A 1 197 ? -11.147 -6.427 -5.882 1.00 9.08 195 SER A N 1
ATOM 2928 C CA . SER A 1 197 ? -11.096 -6.547 -7.332 1.00 11.03 195 SER A CA 1
ATOM 2929 C C . SER A 1 197 ? -9.686 -6.281 -7.846 1.00 10.38 195 SER A C 1
ATOM 2930 O O . SER A 1 197 ? -8.892 -5.577 -7.215 1.00 9.63 195 SER A O 1
ATOM 2938 N N . ASN A 1 198 ? -9.370 -6.862 -9.003 1.00 10.12 196 ASN A N 1
ATOM 2939 C CA . ASN A 1 198 ? -8.046 -6.648 -9.574 1.00 10.73 196 ASN A CA 1
ATOM 2940 C C . ASN A 1 198 ? -7.822 -5.180 -9.897 1.00 11.26 196 ASN A C 1
ATOM 2941 O O . ASN A 1 198 ? -6.720 -4.663 -9.697 1.00 10.91 196 ASN A O 1
ATOM 2952 N N . LYS A 1 199 ? -8.855 -4.472 -10.347 1.00 9.99 197 LYS A N 1
ATOM 2953 C CA . LYS A 1 199 ? -8.678 -3.055 -10.640 1.00 12.31 197 LYS A CA 1
ATOM 2954 C C . LYS A 1 199 ? -8.357 -2.272 -9.372 1.00 10.30 197 LYS A C 1
ATOM 2955 O O . LYS A 1 199 ? -7.587 -1.304 -9.405 1.00 10.84 197 LYS A O 1
ATOM 2974 N N . GLU A 1 200 ? -8.966 -2.658 -8.252 1.00 9.98 198 GLU A N 1
ATOM 2975 C CA . GLU A 1 200 ? -8.666 -2.035 -6.969 1.00 8.40 198 GLU A CA 1
ATOM 2976 C C . GLU A 1 200 ? -7.194 -2.218 -6.605 1.00 7.74 198 GLU A C 1
ATOM 2977 O O . GLU A 1 200 ? -6.536 -1.278 -6.128 1.00 8.62 198 GLU A O 1
ATOM 2989 N N . LEU A 1 201 ? -6.650 -3.409 -6.857 1.00 8.28 199 LEU A N 1
ATOM 2990 C CA . LEU A 1 201 ? -5.236 -3.663 -6.609 1.00 8.45 199 LEU A CA 1
ATOM 2991 C C . LEU A 1 201 ? -4.354 -2.850 -7.547 1.00 9.11 199 LEU A C 1
ATOM 2992 O O . LEU A 1 201 ? -3.313 -2.333 -7.130 1.00 8.59 199 LEU A O 1
ATOM 3008 N N . LYS A 1 202 ? -4.736 -2.737 -8.822 1.00 9.26 200 LYS A N 1
ATOM 3009 C CA . LYS A 1 202 ? -3.923 -1.953 -9.747 1.00 8.18 200 LYS A CA 1
ATOM 3010 C C . LYS A 1 202 ? -3.864 -0.493 -9.318 1.00 9.54 200 LYS A C 1
ATOM 3011 O O . LYS A 1 202 ? -2.844 0.179 -9.502 1.00 8.96 200 LYS A O 1
ATOM 3030 N N . TYR A 1 203 ? -4.962 0.035 -8.788 1.00 8.53 201 TYR A N 1
ATOM 3031 C CA . TYR A 1 203 ? -4.950 1.412 -8.312 1.00 9.53 201 TYR A CA 1
ATOM 3032 C C . TYR A 1 203 ? -4.040 1.571 -7.102 1.00 8.16 201 TYR A C 1
ATOM 3033 O O . TYR A 1 203 ? -3.295 2.560 -6.996 1.00 9.70 201 TYR A O 1
ATOM 3051 N N . ILE A 1 204 ? -4.060 0.601 -6.183 1.00 7.44 202 ILE A N 1
ATOM 3052 C CA . ILE A 1 204 ? -3.107 0.613 -5.081 1.00 7.03 202 ILE A CA 1
ATOM 3053 C C . ILE A 1 204 ? -1.682 0.574 -5.614 1.00 7.23 202 ILE A C 1
ATOM 3054 O O . ILE A 1 204 ? -0.803 1.301 -5.128 1.00 7.63 202 ILE A O 1
ATOM 3070 N N . GLU A 1 205 ? -1.414 -0.292 -6.596 1.00 8.18 203 GLU A N 1
ATOM 3071 C CA . GLU A 1 205 ? -0.074 -0.355 -7.180 1.00 7.92 203 GLU A CA 1
ATOM 3072 C C . GLU A 1 205 ? 0.342 0.999 -7.729 1.00 7.70 203 GLU A C 1
ATOM 3073 O O . GLU A 1 205 ? 1.468 1.448 -7.504 1.00 7.68 203 GLU A O 1
ATOM 3085 N N . SER A 1 206 ? -0.553 1.661 -8.453 1.00 7.97 204 SER A N 1
ATOM 3086 C CA . SER A 1 206 ? -0.232 2.974 -9.007 1.00 9.15 204 SER A CA 1
ATOM 3087 C C . SER A 1 206 ? 0.054 3.985 -7.903 1.00 8.40 204 SER A C 1
ATOM 3088 O O . SER A 1 206 ? 0.933 4.842 -8.051 1.00 8.75 204 SER A O 1
ATOM 3096 N N . TRP A 1 207 ? -0.710 3.927 -6.807 1.00 8.26 205 TRP A N 1
ATOM 3097 C CA . TRP A 1 207 ? -0.488 4.812 -5.664 1.00 7.66 205 TRP A CA 1
ATOM 3098 C C . TRP A 1 207 ? 0.862 4.545 -5.007 1.00 7.06 205 TRP A C 1
ATOM 3099 O O . TRP A 1 207 ? 1.591 5.486 -4.689 1.00 8.71 205 TRP A O 1
ATOM 3120 N N . ILE A 1 208 ? 1.235 3.279 -4.826 1.00 7.23 206 ILE A N 1
ATOM 3121 C CA . ILE A 1 208 ? 2.566 2.976 -4.306 1.00 8.27 206 ILE A CA 1
ATOM 3122 C C . ILE A 1 208 ? 3.638 3.541 -5.227 1.00 8.42 206 ILE A C 1
ATOM 3123 O O . ILE A 1 208 ? 4.609 4.157 -4.771 1.00 9.04 206 ILE A O 1
ATOM 3139 N N . LYS A 1 209 ? 3.484 3.331 -6.537 1.00 8.67 207 LYS A N 1
ATOM 3140 C CA . LYS A 1 209 ? 4.453 3.857 -7.497 1.00 9.23 207 LYS A CA 1
ATOM 3141 C C . LYS A 1 209 ? 4.583 5.365 -7.384 1.00 9.37 207 LYS A C 1
ATOM 3142 O O . LYS A 1 209 ? 5.693 5.905 -7.438 1.00 9.95 207 LYS A O 1
ATOM 3161 N N . ARG A 1 210 ? 3.465 6.065 -7.263 1.00 8.64 208 ARG A N 1
ATOM 3162 C CA . ARG A 1 210 ? 3.501 7.519 -7.139 1.00 10.07 208 ARG A CA 1
ATOM 3163 C C . ARG A 1 210 ? 4.186 7.938 -5.852 1.00 11.38 208 ARG A C 1
ATOM 3164 O O . ARG A 1 210 ? 4.971 8.896 -5.832 1.00 12.33 208 ARG A O 1
ATOM 3185 N N . ARG A 1 211 ? 3.911 7.233 -4.758 1.00 10.31 209 ARG A N 1
ATOM 3186 C CA . ARG A 1 211 ? 4.582 7.547 -3.501 1.00 12.12 209 ARG A CA 1
ATOM 3187 C C . ARG A 1 211 ? 6.086 7.353 -3.626 1.00 12.14 209 ARG A C 1
ATOM 3188 O O . ARG A 1 211 ? 6.868 8.204 -3.180 1.00 15.12 209 ARG A O 1
ATOM 3209 N N . LEU A 1 212 ? 6.509 6.256 -4.255 1.00 11.52 210 LEU A N 1
ATOM 3210 C CA . LEU A 1 212 ? 7.934 6.003 -4.452 1.00 13.80 210 LEU A CA 1
ATOM 3211 C C . LEU A 1 212 ? 8.561 7.064 -5.346 1.00 16.54 210 LEU A C 1
ATOM 3212 O O . LEU A 1 212 ? 9.715 7.457 -5.133 1.00 20.08 210 LEU A O 1
ATOM 3228 N N . LYS A 1 213 ? 7.824 7.503 -6.365 1.00 15.71 211 LYS A N 1
ATOM 3229 C CA . LYS A 1 213 ? 8.164 8.619 -7.259 1.00 23.78 211 LYS A CA 1
ATOM 3230 C C . LYS A 1 213 ? 9.136 8.249 -8.364 1.00 49.28 211 LYS A C 1
ATOM 3231 O O . LYS A 1 213 ? 8.816 8.409 -9.545 1.00 46.81 211 LYS A O 1
#

Nearest PDB structures (foldseek):
  6avx-assembly1_A  TM=1.005E+00  e=8.829E-47  Arabidopsis thaliana
  6avv-assembly1_A  TM=1.003E+00  e=1.412E-44  Arabidopsis thaliana
  6avw-assembly1_A  TM=1.003E+00  e=1.275E-43  Arabidopsis thaliana
  4f21-assembly5_E  TM=8.832E-01  e=1.543E-13  Francisella tularensis subsp. tularensis SCHU S4
  4f21-assembly6_F  TM=8.823E-01  e=2.366E-13  Francisella tularensis subsp. tularensis SCHU S4